Protein AF-A0AA38CUD5-F1 (afdb_monomer_lite)

Radius of gyration: 20.71 Å; chains: 1; bounding box: 52×40×54 Å

Organism: NCBI:txid526944

Foldseek 3Di:
DDDDDPVPCVDPVNVVVVVPPPDAAEDEQPAAPVVDDDPHQEYEDPDPVNLLVHDQPPPAHEYEDEPDPSNVVRHDYAYEYEDQQADDDPALCVCVVPQKFFRDDCQPCVVVVVHPYYDLRANDDDDDDPDDDDHLKDWAKAWADDPNTIMIGIQIFPSDDRDPLVSLLRSVVVVVVCVCRRQNPDDFPLNVQSVVCSVVSHDPDPVSRSVSRRSSSVVNVVCVVVVND

Secondary structure (DSSP, 8-state):
-PPPPTTGGGSHHHHHHHHHS-S--EEEE-S-GGG-----SEEEES-HHHHHHS--TT--S-EEE-S-HHHHHH--S-EEE--------SSGGGGGG-SEEEEE-HHHHTTTTT-SEE----SS-SS--SSPPPPSS-EEEEEEEETTEEEEEEEE--S-SSSHHHHHHHHHHHHHHHHHHHHTTS--HHHHHHHHHHHTT----HHHHHHHHHHHHHHHHHHHHTT--

Structure (mmCIF, N/CA/C/O backbone):
data_AF-A0AA38CUD5-F1
#
_entry.id   AF-A0AA38CUD5-F1
#
loop_
_atom_site.group_PDB
_atom_site.id
_atom_site.type_symbol
_atom_site.label_atom_id
_atom_site.label_alt_id
_atom_site.label_comp_id
_atom_site.label_asym_id
_atom_site.label_entity_id
_atom_site.label_seq_id
_atom_site.pdbx_PDB_ins_code
_atom_site.Cartn_x
_atom_site.Cartn_y
_atom_site.Cartn_z
_atom_site.occupancy
_atom_site.B_iso_or_equiv
_atom_site.auth_seq_id
_atom_site.auth_comp_id
_atom_site.auth_asym_id
_atom_site.auth_atom_id
_atom_site.pdbx_PDB_model_num
ATOM 1 N N . MET A 1 1 ? 19.567 -5.507 15.271 1.00 46.12 1 MET A N 1
ATOM 2 C CA . MET A 1 1 ? 20.175 -4.368 14.554 1.00 46.12 1 MET A CA 1
ATOM 3 C C . MET A 1 1 ? 19.408 -3.118 14.933 1.00 46.12 1 MET A C 1
ATOM 5 O O . MET A 1 1 ? 18.186 -3.174 14.975 1.00 46.12 1 MET A O 1
ATOM 9 N N . GLN A 1 2 ? 20.106 -2.047 15.299 1.00 47.72 2 GLN A N 1
ATOM 10 C CA . GLN A 1 2 ? 19.490 -0.752 15.579 1.00 47.72 2 GLN A CA 1
ATOM 11 C C . GLN A 1 2 ? 19.046 -0.143 14.245 1.00 47.72 2 GLN A C 1
ATOM 13 O O . GLN A 1 2 ? 19.791 -0.226 13.271 1.00 47.72 2 GLN A O 1
ATOM 18 N N . ASN A 1 3 ? 17.824 0.390 14.172 1.00 49.22 3 ASN A N 1
ATOM 19 C CA . ASN A 1 3 ? 17.377 1.065 12.955 1.00 49.22 3 ASN A CA 1
ATOM 20 C C . ASN A 1 3 ? 18.263 2.297 12.734 1.00 49.22 3 ASN A C 1
ATOM 22 O O . ASN A 1 3 ? 18.432 3.068 13.686 1.00 49.22 3 ASN A O 1
ATOM 26 N N . PRO A 1 4 ? 18.817 2.478 11.527 1.00 62.62 4 PRO A N 1
ATOM 27 C CA . PRO A 1 4 ? 19.692 3.601 11.254 1.00 62.62 4 PRO A CA 1
ATOM 28 C C . PRO A 1 4 ? 18.935 4.921 11.423 1.00 62.62 4 PRO A C 1
ATOM 30 O O . PRO A 1 4 ? 17.735 5.012 11.132 1.00 62.62 4 PRO A O 1
ATOM 33 N N . GLN A 1 5 ? 19.622 5.943 11.926 1.00 69.75 5 GLN A N 1
ATOM 34 C CA . GLN A 1 5 ? 19.033 7.271 12.095 1.00 69.75 5 GLN A CA 1
ATOM 35 C C . GLN A 1 5 ? 19.094 8.072 10.792 1.00 69.75 5 GLN A C 1
ATOM 37 O O . GLN A 1 5 ? 20.016 7.926 9.995 1.00 69.75 5 GLN A O 1
ATOM 42 N N . LEU A 1 6 ? 18.131 8.982 10.599 1.00 54.28 6 LEU A N 1
ATOM 43 C CA . LEU A 1 6 ? 17.990 9.787 9.375 1.00 54.28 6 LEU A CA 1
ATOM 44 C C . LEU A 1 6 ? 19.280 10.546 8.989 1.00 54.28 6 LEU A C 1
ATOM 46 O O . LEU A 1 6 ? 19.537 10.772 7.811 1.00 54.28 6 LEU A O 1
ATOM 50 N N . GLY A 1 7 ? 20.100 10.931 9.974 1.00 65.81 7 GLY A N 1
ATOM 51 C CA . GLY A 1 7 ? 21.356 11.653 9.755 1.00 65.81 7 GLY A CA 1
ATOM 52 C C . GLY A 1 7 ? 22.538 10.787 9.311 1.00 65.81 7 GLY A C 1
ATOM 53 O O . GLY A 1 7 ? 23.507 11.326 8.780 1.00 65.81 7 GLY A O 1
ATOM 54 N N . GLU A 1 8 ? 22.478 9.465 9.488 1.00 67.31 8 GLU A N 1
ATOM 55 C CA . GLU A 1 8 ? 23.616 8.574 9.221 1.00 67.31 8 GLU A CA 1
ATOM 56 C C . GLU A 1 8 ? 23.933 8.477 7.722 1.00 67.31 8 GLU A C 1
ATOM 58 O O . GLU A 1 8 ? 25.101 8.387 7.346 1.00 67.31 8 GLU A O 1
ATOM 63 N N . PHE A 1 9 ? 22.921 8.606 6.856 1.00 68.06 9 PHE A N 1
ATOM 64 C CA . PHE A 1 9 ? 23.069 8.513 5.397 1.00 68.06 9 PHE A CA 1
ATOM 65 C C . PHE A 1 9 ? 23.472 9.820 4.701 1.00 68.06 9 PHE A C 1
ATOM 67 O O . PHE A 1 9 ? 23.789 9.803 3.515 1.00 68.06 9 PHE A O 1
ATOM 74 N N . ASN A 1 10 ? 23.536 10.939 5.428 1.00 71.62 10 ASN A N 1
ATOM 75 C CA . ASN A 1 10 ? 23.942 12.239 4.880 1.00 71.62 10 ASN A CA 1
ATOM 76 C C . ASN A 1 10 ? 25.466 12.462 4.932 1.00 71.62 10 ASN A C 1
ATOM 78 O O . ASN A 1 10 ? 25.936 13.598 4.881 1.00 71.62 10 ASN A O 1
ATOM 82 N N . THR A 1 11 ? 26.252 11.391 5.063 1.00 78.88 11 THR A N 1
ATOM 83 C CA . THR A 1 11 ? 27.712 11.452 5.193 1.00 78.88 11 THR A CA 1
ATOM 84 C C . THR A 1 11 ? 28.411 10.853 3.974 1.00 78.88 11 THR A C 1
ATOM 86 O O . THR A 1 11 ? 27.894 9.947 3.319 1.00 78.88 11 THR A O 1
ATOM 89 N N . LEU A 1 12 ? 29.629 11.325 3.684 1.00 76.19 12 LEU A N 1
ATOM 90 C CA . LEU A 1 12 ? 30.464 10.762 2.615 1.00 76.19 12 LEU A CA 1
ATOM 91 C C . LEU A 1 12 ? 30.711 9.258 2.826 1.00 76.19 12 LEU A C 1
ATOM 93 O O . LEU A 1 12 ? 30.615 8.479 1.882 1.00 76.19 12 LEU A O 1
ATOM 97 N N . ASN A 1 13 ? 30.946 8.850 4.074 1.00 79.69 13 ASN A N 1
ATOM 98 C CA . ASN A 1 13 ? 31.170 7.451 4.438 1.00 79.69 13 ASN A CA 1
ATOM 99 C C . ASN A 1 13 ? 29.937 6.580 4.173 1.00 79.69 13 ASN A C 1
ATOM 101 O O . ASN A 1 13 ? 30.077 5.471 3.668 1.00 79.69 13 ASN A O 1
ATOM 105 N N . ALA A 1 14 ? 28.731 7.079 4.454 1.00 74.69 14 ALA A N 1
ATOM 106 C CA . ALA A 1 14 ? 27.512 6.350 4.129 1.00 74.69 14 ALA A CA 1
ATOM 107 C C . ALA A 1 14 ? 27.264 6.269 2.618 1.00 74.69 14 ALA A C 1
ATOM 109 O O . ALA A 1 14 ? 26.802 5.240 2.139 1.00 74.69 14 ALA A O 1
ATOM 110 N N . SER A 1 15 ? 27.619 7.304 1.852 1.00 74.56 15 SER A N 1
ATOM 111 C CA . SER A 1 15 ? 27.565 7.250 0.385 1.00 74.56 15 SER A CA 1
ATOM 112 C C . SER A 1 15 ? 28.500 6.174 -0.181 1.00 74.56 15 SER A C 1
ATOM 114 O O . SER A 1 15 ? 28.088 5.398 -1.042 1.00 74.56 15 SER A O 1
ATOM 116 N N . ILE A 1 16 ? 29.726 6.067 0.346 1.00 78.25 16 ILE A N 1
ATOM 117 C CA . ILE A 1 16 ? 30.678 5.004 -0.021 1.00 78.25 16 ILE A CA 1
ATOM 118 C C . ILE A 1 16 ? 30.116 3.631 0.365 1.00 78.25 16 ILE A C 1
ATOM 120 O O . ILE A 1 16 ? 30.042 2.746 -0.482 1.00 78.25 16 ILE A O 1
ATOM 124 N N . LEU A 1 17 ? 29.617 3.481 1.595 1.00 80.50 17 LEU A N 1
ATOM 125 C CA . LEU A 1 17 ? 28.993 2.241 2.061 1.00 80.50 17 LEU A CA 1
ATOM 126 C C . LEU A 1 17 ? 27.843 1.805 1.139 1.00 80.50 17 LEU A C 1
ATOM 128 O O . LEU A 1 17 ? 27.795 0.655 0.716 1.00 80.50 17 LEU A O 1
ATOM 132 N N . LEU A 1 18 ? 26.941 2.724 0.776 1.00 76.44 18 LEU A N 1
ATOM 133 C CA . LEU A 1 18 ? 25.828 2.453 -0.140 1.00 76.44 18 LEU A CA 1
ATOM 134 C C . LEU A 1 18 ? 26.307 2.041 -1.541 1.00 76.44 18 LEU A C 1
ATOM 136 O O . LEU A 1 18 ? 25.645 1.251 -2.216 1.00 76.44 18 LEU A O 1
ATOM 140 N N . GLN A 1 19 ? 27.452 2.557 -1.993 1.00 76.38 19 GLN A N 1
ATOM 141 C CA . GLN A 1 19 ? 28.056 2.158 -3.262 1.00 76.38 19 GLN A CA 1
ATOM 142 C C . GLN A 1 19 ? 28.726 0.782 -3.189 1.00 76.38 19 GLN A C 1
ATOM 144 O O . GLN A 1 19 ? 28.741 0.076 -4.195 1.00 76.38 19 GLN A O 1
ATOM 149 N N . GLU A 1 20 ? 29.236 0.376 -2.034 1.00 82.19 20 GLU A N 1
ATOM 150 C CA . GLU A 1 20 ? 29.883 -0.926 -1.843 1.00 82.19 20 GLU A CA 1
ATOM 151 C C . GLU A 1 20 ? 28.897 -2.046 -1.488 1.00 82.19 20 GLU A C 1
ATOM 153 O O . GLU A 1 20 ? 29.240 -3.223 -1.607 1.00 82.19 20 GLU A O 1
ATOM 158 N N . LEU A 1 21 ? 27.657 -1.710 -1.107 1.00 81.94 21 LEU A N 1
ATOM 159 C CA . LEU A 1 21 ? 26.628 -2.707 -0.821 1.00 81.94 21 LEU A CA 1
ATOM 160 C C . LEU A 1 21 ? 26.406 -3.631 -2.036 1.00 81.94 21 LEU A C 1
ATOM 162 O O . LEU A 1 21 ? 26.090 -3.138 -3.128 1.00 81.94 21 LEU A O 1
ATOM 166 N N . PRO A 1 22 ? 26.493 -4.966 -1.855 1.00 82.94 22 PRO A N 1
ATOM 167 C CA . PRO A 1 22 ? 26.249 -5.954 -2.902 1.00 82.94 22 PRO A CA 1
ATOM 168 C C . PRO A 1 22 ? 24.739 -6.143 -3.115 1.00 82.94 22 PRO A C 1
ATOM 170 O O . PRO A 1 22 ? 24.193 -7.236 -2.983 1.00 82.94 22 PRO A O 1
ATOM 173 N N . ALA A 1 23 ? 24.046 -5.045 -3.394 1.00 83.62 23 ALA A N 1
ATOM 174 C CA . ALA A 1 23 ? 22.621 -4.996 -3.661 1.00 83.62 23 ALA A CA 1
ATOM 175 C C . ALA A 1 23 ? 22.384 -4.457 -5.072 1.00 83.62 23 ALA A C 1
ATOM 177 O O . ALA A 1 23 ? 23.172 -3.657 -5.583 1.00 83.62 23 ALA A O 1
ATOM 178 N N . LYS A 1 24 ? 21.270 -4.874 -5.683 1.00 86.00 24 LYS A N 1
ATOM 179 C CA . LYS A 1 24 ? 20.802 -4.260 -6.928 1.00 86.00 24 LYS A CA 1
ATOM 180 C C . LYS A 1 24 ? 20.543 -2.777 -6.695 1.00 86.00 24 LYS A C 1
ATOM 182 O O . LYS A 1 24 ? 19.983 -2.398 -5.665 1.00 86.00 24 LYS A O 1
ATOM 187 N N . LYS A 1 25 ? 20.931 -1.943 -7.654 1.00 87.69 25 LYS A N 1
ATOM 188 C CA . LYS A 1 25 ? 20.836 -0.484 -7.540 1.00 87.69 25 LYS A CA 1
ATOM 189 C C . LYS A 1 25 ? 19.800 0.058 -8.504 1.00 87.69 25 LYS A C 1
ATOM 191 O O . LYS A 1 25 ? 19.791 -0.286 -9.683 1.00 87.69 25 LYS A O 1
ATOM 196 N N . ALA A 1 26 ? 18.968 0.960 -8.002 1.00 90.75 26 ALA A N 1
ATOM 197 C CA . ALA A 1 26 ? 18.045 1.731 -8.815 1.00 90.75 26 ALA A CA 1
ATOM 198 C C . ALA A 1 26 ? 18.577 3.153 -9.027 1.00 90.75 26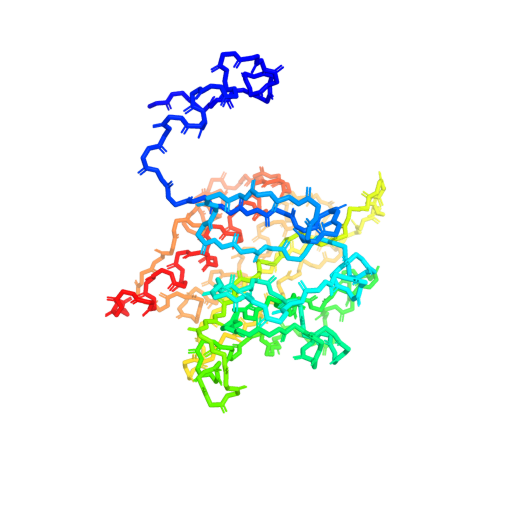 ALA A C 1
ATOM 200 O O . ALA A 1 26 ? 19.235 3.724 -8.155 1.00 90.75 26 ALA A O 1
ATOM 201 N N . LEU A 1 27 ? 18.279 3.730 -10.187 1.00 90.62 27 LEU A N 1
ATOM 202 C CA . LEU A 1 27 ? 18.601 5.109 -10.527 1.00 90.62 27 LEU A CA 1
ATOM 203 C C . LEU A 1 27 ? 17.317 5.919 -10.680 1.00 90.62 27 LEU A C 1
ATOM 205 O O . LEU A 1 27 ? 16.483 5.580 -11.517 1.00 90.62 27 LEU A O 1
ATOM 209 N N . LEU A 1 28 ? 17.198 7.022 -9.943 1.00 91.56 28 LEU A N 1
ATOM 210 C CA . LEU A 1 28 ? 16.154 8.010 -10.208 1.00 91.56 28 LEU A CA 1
ATOM 211 C C . LEU A 1 28 ? 16.487 8.785 -11.490 1.00 91.56 28 LEU A C 1
ATOM 213 O O . LEU A 1 28 ? 17.589 9.326 -11.631 1.00 91.56 28 LEU A O 1
ATOM 217 N N . VAL A 1 29 ? 15.531 8.852 -12.413 1.00 90.75 29 VAL A N 1
ATOM 218 C CA . VAL A 1 29 ? 15.617 9.645 -13.644 1.00 90.75 29 VAL A CA 1
ATOM 219 C C . VAL A 1 29 ? 15.212 11.084 -13.324 1.00 90.75 29 VAL A C 1
ATOM 221 O O . VAL A 1 29 ? 14.055 11.475 -13.465 1.00 90.75 29 VAL A O 1
ATOM 224 N N . ASN A 1 30 ? 16.187 11.853 -12.841 1.00 89.06 30 ASN A N 1
ATOM 225 C CA . ASN A 1 30 ? 16.054 13.262 -12.453 1.00 89.06 30 ASN A CA 1
ATOM 226 C C . ASN A 1 30 ? 16.889 14.222 -13.329 1.00 89.06 30 ASN A C 1
ATOM 228 O O . ASN A 1 30 ? 16.840 15.433 -13.145 1.00 89.06 30 ASN A O 1
ATOM 232 N N . GLN A 1 31 ? 17.636 13.680 -14.291 1.00 89.06 31 GLN A N 1
ATOM 233 C CA . GLN A 1 31 ? 18.338 14.391 -15.362 1.00 89.06 31 GLN A CA 1
ATOM 234 C C . GLN A 1 31 ? 18.303 13.537 -16.646 1.00 89.06 31 GLN A C 1
ATOM 236 O O . GLN A 1 31 ? 18.032 12.335 -16.537 1.00 89.06 31 GLN A O 1
ATOM 241 N N . PRO A 1 32 ? 18.567 14.107 -17.839 1.00 89.81 32 PRO A N 1
ATOM 242 C CA . PRO A 1 32 ? 18.488 13.352 -19.088 1.00 89.81 32 PRO A CA 1
ATOM 243 C C . PRO A 1 32 ? 19.418 12.135 -19.088 1.00 89.81 32 PRO A C 1
ATOM 245 O O . PRO A 1 32 ? 20.571 12.237 -18.653 1.00 89.81 32 PRO A O 1
ATOM 248 N N . LEU A 1 33 ? 18.925 10.978 -19.534 1.00 89.44 33 LEU A N 1
ATOM 249 C CA . LEU A 1 33 ? 19.636 9.697 -19.413 1.00 89.44 33 LEU A CA 1
ATOM 250 C C . LEU A 1 33 ? 21.017 9.709 -20.071 1.00 89.44 33 LEU A C 1
ATOM 252 O O . LEU A 1 33 ? 21.984 9.215 -19.491 1.00 89.44 33 LEU A O 1
ATOM 256 N N . GLU A 1 34 ? 21.128 10.333 -21.237 1.00 89.25 34 GLU A N 1
ATOM 257 C CA . GLU A 1 34 ? 22.357 10.442 -22.020 1.00 89.25 34 GLU A CA 1
ATOM 258 C C . GLU A 1 34 ? 23.464 11.240 -21.309 1.00 89.25 34 GLU A C 1
ATOM 260 O O . GLU A 1 34 ? 24.646 11.090 -21.616 1.00 89.25 34 GLU A O 1
ATOM 265 N N . THR A 1 35 ? 23.108 12.045 -20.303 1.00 85.81 35 THR A N 1
ATOM 266 C CA . THR A 1 35 ? 24.075 12.814 -19.504 1.00 85.81 35 THR A CA 1
ATOM 267 C C . THR A 1 35 ? 24.734 11.985 -18.402 1.00 85.81 35 THR A C 1
ATOM 269 O O . THR A 1 35 ? 25.632 12.478 -17.716 1.00 85.81 35 THR A O 1
ATOM 272 N N . ARG A 1 36 ? 24.302 10.733 -18.192 1.00 73.31 36 ARG A N 1
ATOM 273 C CA . ARG A 1 36 ? 24.728 9.924 -17.049 1.00 73.31 36 ARG A CA 1
ATOM 274 C C . ARG A 1 36 ? 25.115 8.510 -17.459 1.00 73.31 36 ARG A C 1
ATOM 276 O O . ARG A 1 36 ? 24.289 7.696 -17.853 1.00 73.31 36 ARG A O 1
ATOM 283 N N . ARG A 1 37 ? 26.379 8.158 -17.222 1.00 68.69 37 ARG A N 1
ATOM 284 C CA . ARG A 1 37 ? 26.801 6.752 -17.198 1.00 68.69 37 ARG A CA 1
ATOM 285 C C . ARG A 1 37 ? 26.507 6.184 -15.815 1.00 68.69 37 ARG A C 1
ATOM 287 O O . ARG A 1 37 ? 26.989 6.709 -14.816 1.00 68.69 37 ARG A O 1
ATOM 294 N N . SER A 1 38 ? 25.688 5.140 -15.749 1.00 68.25 38 SER A N 1
ATOM 295 C CA . SER A 1 38 ? 25.305 4.498 -14.490 1.00 68.25 38 SER A CA 1
ATOM 296 C C . SER A 1 38 ? 25.275 2.983 -14.644 1.00 68.25 38 SER A C 1
ATOM 298 O O . SER A 1 38 ? 24.727 2.469 -15.620 1.00 68.25 38 SER A O 1
ATOM 300 N N . SER A 1 39 ? 25.815 2.270 -13.655 1.00 75.81 39 SER A N 1
ATOM 301 C CA . SER A 1 39 ? 25.760 0.808 -13.533 1.00 75.81 39 SER A CA 1
ATOM 302 C C . SER A 1 39 ? 24.472 0.297 -12.875 1.00 75.81 39 SER A C 1
ATOM 304 O O . SER A 1 39 ? 24.410 -0.862 -12.495 1.00 75.81 39 SER A O 1
ATOM 306 N N . ALA A 1 40 ? 23.447 1.145 -12.718 1.00 86.00 40 ALA A N 1
ATOM 307 C CA . ALA A 1 40 ? 22.185 0.738 -12.100 1.00 86.00 40 ALA A CA 1
ATOM 308 C C . ALA A 1 40 ? 21.484 -0.394 -12.867 1.00 86.00 40 ALA A C 1
ATOM 310 O O . ALA A 1 40 ? 21.521 -0.411 -14.099 1.00 86.00 40 ALA A O 1
ATOM 311 N N . ASP A 1 41 ? 20.796 -1.260 -12.129 1.00 90.62 41 ASP A N 1
ATOM 312 C CA . ASP A 1 41 ? 20.033 -2.410 -12.622 1.00 90.62 41 ASP A CA 1
ATOM 313 C C . ASP A 1 41 ? 18.580 -2.050 -12.973 1.00 90.62 41 ASP A C 1
ATOM 315 O O . ASP A 1 41 ? 17.925 -2.759 -13.731 1.00 90.62 41 ASP A O 1
ATOM 319 N N . LEU A 1 42 ? 18.071 -0.952 -12.409 1.00 93.50 42 LEU A N 1
ATOM 320 C CA . LEU A 1 42 ? 16.699 -0.470 -12.573 1.00 93.50 42 LEU A CA 1
ATOM 321 C C . LEU A 1 42 ? 16.702 1.050 -12.761 1.00 93.50 42 LEU A C 1
ATOM 323 O O . LEU A 1 42 ? 17.436 1.768 -12.076 1.00 93.50 42 LEU A O 1
ATOM 327 N N . LEU A 1 43 ? 15.856 1.552 -13.655 1.00 94.50 43 LEU A N 1
ATOM 328 C CA . LEU A 1 43 ? 15.559 2.979 -13.775 1.00 94.50 43 LEU A CA 1
ATOM 329 C C . LEU A 1 43 ? 14.205 3.272 -13.128 1.00 94.50 43 LEU A C 1
ATOM 331 O O . LEU A 1 43 ? 13.264 2.508 -13.299 1.00 94.50 43 LEU A O 1
ATOM 335 N N . VAL A 1 44 ? 14.093 4.374 -12.395 1.00 94.50 44 VAL A N 1
ATOM 336 C CA . VAL A 1 44 ? 12.855 4.802 -11.732 1.00 94.50 44 VAL A CA 1
ATOM 337 C C . VAL A 1 44 ? 12.516 6.202 -12.208 1.00 94.50 44 VAL A C 1
ATOM 339 O O . VAL A 1 44 ? 13.314 7.127 -12.049 1.00 94.50 44 VAL A O 1
ATOM 342 N N . ILE A 1 45 ? 11.340 6.364 -12.806 1.00 92.81 45 ILE A N 1
ATOM 343 C CA . ILE A 1 45 ? 10.888 7.674 -13.271 1.00 92.81 45 ILE A CA 1
ATOM 344 C C . ILE A 1 45 ? 10.434 8.496 -12.068 1.00 92.81 45 ILE A C 1
ATOM 346 O O . ILE A 1 45 ? 9.395 8.220 -11.477 1.00 92.81 45 ILE A O 1
ATOM 350 N N . ASP A 1 46 ? 11.228 9.513 -11.739 1.00 85.19 46 ASP A N 1
ATOM 351 C CA . ASP A 1 46 ? 10.909 10.511 -10.715 1.00 85.19 46 ASP A CA 1
ATOM 352 C C . ASP A 1 46 ? 10.184 11.710 -11.347 1.00 85.19 46 ASP A C 1
ATOM 354 O O . ASP A 1 46 ? 9.082 12.074 -10.942 1.00 85.19 46 ASP A O 1
ATOM 358 N N . GLN A 1 47 ? 10.760 12.268 -12.422 1.00 87.75 47 GLN A N 1
ATOM 359 C CA . GLN A 1 47 ? 10.193 13.411 -13.141 1.00 87.75 47 GLN A CA 1
ATOM 360 C C . GLN A 1 47 ? 9.758 13.031 -14.563 1.00 87.75 47 GLN A C 1
ATOM 362 O O . GLN A 1 47 ? 10.614 12.810 -15.430 1.00 87.75 47 GLN A O 1
ATOM 367 N N . PRO A 1 48 ? 8.441 13.022 -14.857 1.00 91.19 48 PRO A N 1
ATOM 368 C CA . PRO A 1 48 ? 7.932 12.727 -16.195 1.00 91.19 48 PRO A CA 1
ATOM 369 C C . PRO A 1 48 ? 8.527 13.616 -17.290 1.00 91.19 48 PRO A C 1
ATOM 371 O O . PRO A 1 48 ? 8.867 13.127 -18.361 1.00 91.19 48 PRO A O 1
ATOM 374 N N . SER A 1 49 ? 8.719 14.912 -17.024 1.00 93.62 49 SER A N 1
ATOM 375 C CA . SER A 1 49 ? 9.295 15.863 -17.987 1.00 93.62 49 SER A CA 1
ATOM 376 C C . SER A 1 49 ? 10.701 15.463 -18.439 1.00 93.62 49 SER A C 1
ATOM 378 O O . SER A 1 49 ? 10.996 15.490 -19.633 1.00 93.62 49 SER A O 1
ATOM 380 N N . ILE A 1 50 ? 11.548 15.043 -17.501 1.00 93.75 50 ILE A N 1
ATOM 381 C CA . ILE A 1 50 ? 12.916 14.601 -17.777 1.00 93.75 50 ILE A CA 1
ATOM 382 C C . ILE A 1 50 ? 12.914 13.276 -18.534 1.00 93.75 50 ILE A C 1
ATOM 384 O O . ILE A 1 50 ? 13.622 13.132 -19.532 1.00 93.75 50 ILE A O 1
ATOM 388 N N . ALA A 1 51 ? 12.091 12.318 -18.105 1.00 94.50 51 ALA A N 1
ATOM 389 C CA . ALA A 1 51 ? 11.946 11.050 -18.808 1.00 94.50 51 ALA A CA 1
ATOM 390 C C . ALA A 1 51 ? 11.453 11.260 -20.252 1.00 94.50 51 ALA A C 1
ATOM 392 O O . ALA A 1 51 ? 11.954 10.618 -21.171 1.00 94.50 51 ALA A O 1
ATOM 393 N N . LEU A 1 52 ? 10.534 12.204 -20.481 1.00 96.06 52 LEU A N 1
ATOM 394 C CA . LEU A 1 52 ? 10.047 12.544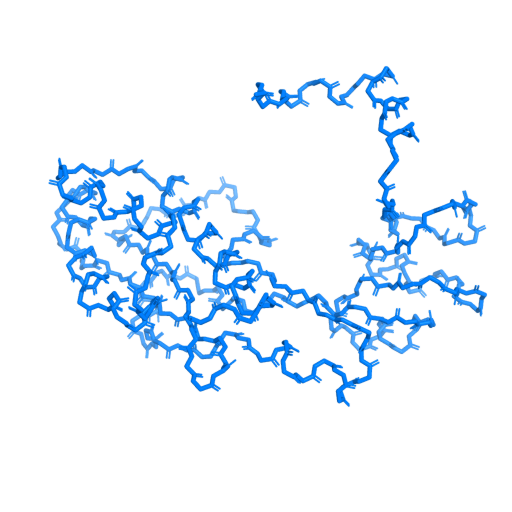 -21.820 1.00 96.06 52 LEU A CA 1
ATOM 395 C C . LEU A 1 52 ? 11.100 13.234 -22.700 1.00 96.06 52 LEU A C 1
ATOM 397 O O . LEU A 1 52 ? 11.053 13.082 -23.920 1.00 96.06 52 LEU A O 1
ATOM 401 N N . ALA A 1 53 ? 12.028 13.980 -22.100 1.00 94.94 53 ALA A N 1
ATOM 402 C CA . ALA A 1 53 ? 13.116 14.651 -22.809 1.00 94.94 53 ALA A CA 1
ATOM 403 C C . ALA A 1 53 ? 14.318 13.733 -23.095 1.00 94.94 53 ALA A C 1
ATOM 405 O O . ALA A 1 53 ? 15.066 14.005 -24.027 1.00 94.94 53 ALA A O 1
ATOM 406 N N . SER A 1 54 ? 14.485 12.657 -22.322 1.00 94.94 54 SER A N 1
ATOM 407 C CA . SER A 1 54 ? 15.632 11.746 -22.428 1.00 94.94 54 SER A CA 1
ATOM 408 C C . SER A 1 54 ? 15.626 10.923 -23.720 1.00 94.94 54 SER A C 1
ATOM 410 O O . SER A 1 54 ? 14.562 10.603 -24.277 1.00 94.94 54 SER A O 1
ATOM 412 N N . ASP A 1 55 ? 16.818 10.524 -24.162 1.00 94.50 55 ASP A N 1
ATOM 413 C CA . ASP A 1 55 ? 16.979 9.482 -25.176 1.00 94.50 55 ASP A CA 1
ATOM 414 C C . ASP A 1 55 ? 16.908 8.085 -24.534 1.00 94.50 55 ASP A C 1
ATOM 416 O O . ASP A 1 55 ? 17.606 7.786 -23.565 1.00 94.50 55 ASP A O 1
ATOM 420 N N . TRP A 1 56 ? 16.037 7.232 -25.074 1.00 94.88 56 TRP A N 1
ATOM 421 C CA . TRP A 1 56 ? 15.811 5.863 -24.599 1.00 94.88 56 TRP A CA 1
ATOM 422 C C . TRP A 1 56 ? 16.263 4.803 -25.604 1.00 94.88 56 TRP A C 1
ATOM 424 O O . TRP A 1 56 ? 16.102 3.619 -25.321 1.00 94.88 56 TRP A O 1
ATOM 434 N N . THR A 1 57 ? 16.799 5.203 -26.762 1.00 93.31 57 THR A N 1
ATOM 435 C CA . THR A 1 57 ? 17.072 4.310 -27.901 1.00 93.31 57 THR A CA 1
ATOM 436 C C . THR A 1 57 ? 17.922 3.100 -27.507 1.00 93.31 57 THR A C 1
ATOM 438 O O . THR A 1 57 ? 17.606 1.980 -27.896 1.00 93.31 57 THR A O 1
ATOM 441 N N . ASP A 1 58 ? 18.921 3.308 -26.649 1.00 90.38 58 ASP A N 1
ATOM 442 C CA . ASP A 1 58 ? 19.842 2.260 -26.195 1.00 90.38 58 ASP A CA 1
ATOM 443 C C . ASP A 1 58 ? 19.486 1.675 -24.813 1.00 90.38 58 ASP A C 1
ATOM 445 O O . ASP A 1 58 ? 20.299 0.980 -24.194 1.00 90.38 58 ASP A O 1
ATOM 449 N N . ASN A 1 59 ? 18.293 1.958 -24.272 1.00 92.31 59 ASN A N 1
ATOM 450 C CA . ASN A 1 59 ? 17.929 1.465 -22.947 1.00 92.31 59 ASN A CA 1
ATOM 451 C C . ASN A 1 59 ? 17.666 -0.049 -22.953 1.00 92.31 59 ASN A C 1
ATOM 453 O O . ASN A 1 59 ? 16.726 -0.535 -23.575 1.00 92.31 59 ASN A O 1
ATOM 457 N N . GLN A 1 60 ? 18.451 -0.775 -22.158 1.00 91.00 60 GLN A N 1
ATOM 458 C CA . GLN A 1 60 ? 18.295 -2.217 -21.922 1.00 91.00 60 GLN A CA 1
ATOM 459 C C . GLN A 1 60 ? 17.825 -2.536 -20.496 1.00 91.00 60 GLN A C 1
ATOM 461 O O . GLN A 1 60 ? 17.687 -3.700 -20.129 1.00 91.00 60 GLN A O 1
ATOM 466 N N . LYS A 1 61 ? 17.622 -1.513 -19.660 1.00 92.75 61 LYS A N 1
ATOM 467 C CA . LYS A 1 61 ? 17.286 -1.688 -18.247 1.00 92.75 61 LYS A CA 1
ATOM 468 C C . LYS A 1 61 ? 15.773 -1.670 -18.058 1.00 92.75 61 LYS A C 1
ATOM 470 O O . LYS A 1 61 ? 15.113 -0.830 -18.678 1.00 92.75 61 LYS A O 1
ATOM 475 N N . PRO A 1 62 ? 15.229 -2.505 -17.158 1.00 95.81 62 PRO A N 1
ATOM 476 C CA . PRO A 1 62 ? 13.864 -2.346 -16.694 1.00 95.81 62 PRO A CA 1
ATOM 477 C C . PRO A 1 62 ? 13.617 -0.931 -16.163 1.00 95.81 62 PRO A C 1
ATOM 479 O O . PRO A 1 62 ? 14.496 -0.313 -15.550 1.00 95.81 62 PRO A O 1
ATOM 482 N N . VAL A 1 63 ? 12.405 -0.432 -16.384 1.00 96.12 63 VAL A N 1
ATOM 483 C CA . VAL A 1 63 ? 11.990 0.912 -15.979 1.00 96.12 63 VAL A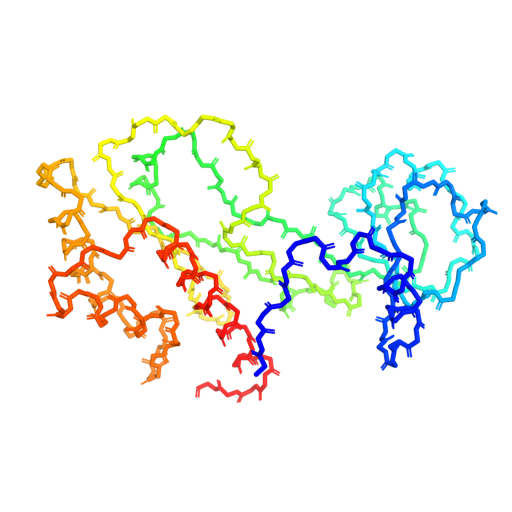 CA 1
ATOM 484 C C . VAL A 1 63 ? 10.742 0.828 -15.114 1.00 96.12 63 VAL A C 1
ATOM 486 O O . VAL A 1 63 ? 9.699 0.357 -15.561 1.00 96.12 63 VAL A O 1
ATOM 489 N N . PHE A 1 64 ? 10.841 1.313 -13.883 1.00 95.38 64 PHE A N 1
ATOM 490 C CA . PHE A 1 64 ? 9.711 1.547 -12.996 1.00 95.38 64 PHE A CA 1
ATOM 491 C C . PHE A 1 64 ? 9.002 2.837 -13.418 1.00 95.38 64 PHE A C 1
ATOM 493 O O . PHE A 1 64 ? 9.589 3.924 -13.374 1.00 95.38 64 PHE A O 1
ATOM 500 N N . ILE A 1 65 ? 7.763 2.706 -13.891 1.00 94.75 65 ILE A N 1
ATOM 501 C CA . ILE A 1 65 ? 7.080 3.731 -14.689 1.00 94.75 65 ILE A CA 1
ATOM 502 C C . ILE A 1 65 ? 5.624 3.913 -14.234 1.00 94.75 65 ILE A C 1
ATOM 504 O O . ILE A 1 65 ? 4.923 2.919 -14.032 1.00 94.75 65 ILE A O 1
ATOM 508 N N . PRO A 1 66 ? 5.128 5.156 -14.085 1.00 92.56 66 PRO A N 1
ATOM 509 C CA . PRO A 1 66 ? 3.704 5.390 -13.866 1.00 92.56 66 PRO A CA 1
ATOM 510 C C . PRO A 1 66 ? 2.871 5.075 -15.123 1.00 92.56 66 PRO A C 1
ATOM 512 O O . PRO A 1 66 ? 3.398 5.148 -16.236 1.00 92.56 66 PRO A O 1
ATOM 515 N N . PRO A 1 67 ? 1.557 4.804 -14.990 1.00 91.50 67 PRO A N 1
ATOM 516 C CA . PRO A 1 67 ? 0.640 4.518 -16.105 1.00 91.50 67 PRO A CA 1
ATOM 517 C C . PRO A 1 67 ? 0.312 5.758 -16.964 1.00 91.50 67 PRO A C 1
ATOM 519 O O . PRO A 1 67 ? -0.827 5.974 -17.371 1.00 91.50 67 PRO A O 1
ATOM 522 N N . GLU A 1 68 ? 1.287 6.622 -17.237 1.00 94.00 68 GLU A N 1
ATOM 523 C CA . GLU A 1 68 ? 1.100 7.804 -18.070 1.00 94.00 68 GLU A CA 1
ATOM 524 C C . GLU A 1 68 ? 1.322 7.452 -19.542 1.00 94.00 68 GLU A C 1
ATOM 526 O O . GLU A 1 68 ? 2.423 7.077 -19.943 1.00 94.00 68 GLU A O 1
ATOM 531 N N . PHE A 1 69 ? 0.296 7.646 -20.373 1.00 94.62 69 PHE A N 1
ATOM 532 C CA . PHE A 1 69 ? 0.323 7.298 -21.798 1.00 94.62 69 PHE A CA 1
ATOM 533 C C . PHE A 1 69 ? 1.565 7.818 -22.539 1.00 94.62 69 PHE A C 1
ATOM 535 O O . PHE A 1 69 ? 2.184 7.091 -23.314 1.00 94.62 69 PHE A O 1
ATOM 542 N N . ARG A 1 70 ? 1.967 9.072 -22.297 1.00 96.44 70 ARG A N 1
ATOM 543 C CA . ARG A 1 70 ? 3.139 9.662 -22.962 1.00 96.44 70 ARG A CA 1
ATOM 544 C C . ARG A 1 70 ? 4.433 8.958 -22.564 1.00 96.44 70 ARG A C 1
ATOM 546 O O . ARG A 1 70 ? 5.260 8.698 -23.431 1.00 96.44 70 ARG A O 1
ATOM 553 N N . LEU A 1 71 ? 4.592 8.630 -21.282 1.00 96.00 71 LEU A N 1
ATOM 554 C CA . LEU A 1 71 ? 5.757 7.901 -20.787 1.00 96.00 71 LEU A CA 1
ATOM 555 C C . LEU A 1 71 ? 5.776 6.472 -21.323 1.00 96.00 71 LEU A C 1
ATOM 557 O O . LEU A 1 71 ? 6.808 6.031 -21.820 1.00 96.00 71 LEU A O 1
ATOM 561 N N . LEU A 1 72 ? 4.637 5.778 -21.291 1.00 96.00 72 LEU A N 1
ATOM 562 C CA . LEU A 1 72 ? 4.526 4.401 -21.774 1.00 96.00 72 LEU A CA 1
ATOM 563 C C . LEU A 1 72 ? 4.932 4.264 -23.249 1.00 96.00 72 LEU A C 1
ATOM 565 O O . LEU A 1 72 ? 5.570 3.276 -23.601 1.00 96.00 72 LEU A O 1
ATOM 569 N N . ASN A 1 73 ? 4.623 5.266 -24.081 1.00 95.44 73 ASN A N 1
ATOM 570 C CA . ASN A 1 73 ? 5.015 5.291 -25.494 1.00 95.44 73 ASN A CA 1
ATOM 571 C C . ASN A 1 73 ? 6.451 5.782 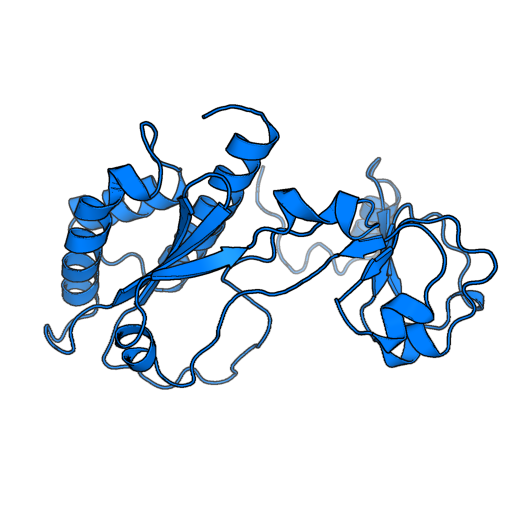-25.737 1.00 95.44 73 ASN A C 1
ATOM 573 O O . ASN A 1 73 ? 7.082 5.372 -26.706 1.00 95.44 73 ASN A O 1
ATOM 577 N N . LYS A 1 74 ? 6.960 6.700 -24.907 1.00 96.00 74 LYS A N 1
ATOM 578 C CA . LYS A 1 74 ? 8.290 7.304 -25.092 1.00 96.00 74 LYS A CA 1
ATOM 579 C C . LYS A 1 74 ? 9.421 6.412 -24.585 1.00 96.00 74 LYS A C 1
ATOM 581 O O . LYS A 1 74 ? 10.492 6.388 -25.184 1.00 96.00 74 LYS A O 1
ATOM 586 N N . VAL A 1 75 ? 9.209 5.738 -23.460 1.00 95.88 75 VAL A N 1
ATOM 587 C CA . VAL A 1 75 ? 10.226 4.916 -22.799 1.00 95.88 75 VAL A CA 1
ATOM 588 C C . VAL A 1 75 ? 10.389 3.606 -23.565 1.00 95.88 75 VAL A C 1
ATOM 590 O O . VAL A 1 75 ? 9.407 2.915 -23.820 1.00 95.88 75 VAL A O 1
ATOM 593 N N . ILE A 1 76 ? 11.623 3.216 -23.877 1.00 94.81 76 ILE A N 1
ATOM 594 C CA . ILE A 1 76 ? 11.957 1.951 -24.556 1.00 94.81 76 ILE A CA 1
ATOM 595 C C . ILE A 1 76 ? 12.519 0.955 -23.530 1.00 94.81 76 ILE A C 1
ATOM 597 O O . ILE A 1 76 ? 13.151 1.367 -22.558 1.00 94.81 76 ILE A O 1
ATOM 601 N N . GLY A 1 77 ? 12.256 -0.342 -23.720 1.00 93.12 77 GLY A N 1
ATOM 602 C CA . GLY A 1 77 ? 12.689 -1.428 -22.829 1.00 93.12 77 GLY A CA 1
ATOM 603 C C . GLY A 1 77 ? 11.592 -1.942 -21.893 1.00 93.12 77 GLY A C 1
ATOM 604 O O . GLY A 1 77 ? 10.456 -1.447 -21.921 1.00 93.12 77 GLY A O 1
ATOM 605 N N . ASP A 1 78 ? 11.951 -2.934 -21.075 1.00 97.06 78 ASP A N 1
ATOM 606 C CA . ASP A 1 78 ? 11.057 -3.587 -20.116 1.00 97.06 78 ASP A CA 1
ATOM 607 C C . ASP A 1 78 ? 10.489 -2.597 -19.096 1.00 97.06 78 ASP A C 1
ATOM 609 O O . ASP A 1 78 ? 11.180 -1.702 -18.605 1.00 97.06 78 ASP A O 1
ATOM 613 N N . LYS A 1 79 ? 9.212 -2.767 -18.751 1.00 97.19 79 LYS A N 1
ATOM 614 C CA . LYS A 1 79 ? 8.472 -1.831 -17.897 1.00 97.19 79 LYS A CA 1
ATOM 615 C C . LYS A 1 79 ? 7.898 -2.542 -16.687 1.00 97.19 79 LYS A C 1
ATOM 617 O O . LYS A 1 79 ? 7.272 -3.588 -16.827 1.00 97.19 79 LYS A O 1
ATOM 622 N N . ILE A 1 80 ? 8.075 -1.948 -15.516 1.00 96.75 80 ILE A N 1
ATOM 623 C CA . ILE A 1 80 ? 7.440 -2.359 -14.266 1.00 96.75 80 ILE A CA 1
ATOM 624 C C . ILE A 1 80 ? 6.437 -1.270 -13.917 1.00 96.75 80 ILE A C 1
ATOM 626 O O . ILE A 1 80 ? 6.822 -0.118 -13.698 1.00 96.75 80 ILE A O 1
ATOM 630 N N . ILE A 1 81 ? 5.151 -1.613 -13.924 1.00 94.94 81 ILE A N 1
ATOM 631 C CA . ILE A 1 81 ? 4.104 -0.614 -13.737 1.00 94.94 81 ILE A CA 1
ATOM 632 C C . ILE A 1 81 ? 4.015 -0.181 -12.272 1.00 94.94 81 ILE A C 1
ATOM 634 O O . ILE A 1 81 ? 4.017 -1.008 -11.363 1.00 94.94 81 ILE A O 1
ATOM 638 N N . SER A 1 82 ? 3.926 1.129 -12.054 1.00 90.56 82 SER A N 1
ATOM 639 C CA . SER A 1 82 ? 3.753 1.738 -10.740 1.00 90.56 82 SER A CA 1
ATOM 640 C C . SER A 1 82 ? 2.494 2.582 -10.702 1.00 90.56 82 SER A C 1
ATOM 642 O O . SER A 1 82 ? 2.497 3.740 -11.124 1.00 90.56 82 SER A O 1
ATOM 644 N N . GLN A 1 83 ? 1.426 2.025 -10.149 1.00 88.81 83 GLN A N 1
ATOM 645 C CA . GLN A 1 83 ? 0.155 2.716 -10.022 1.00 88.81 83 GLN A CA 1
ATOM 646 C C . GLN A 1 83 ? -0.274 2.795 -8.560 1.00 88.81 83 GLN A C 1
ATOM 648 O O . GLN A 1 83 ? -0.274 1.807 -7.838 1.00 88.81 83 GLN A O 1
ATOM 653 N N . ASP A 1 84 ? -0.643 4.002 -8.147 1.00 89.38 84 ASP A N 1
ATOM 654 C CA . ASP A 1 84 ? -1.305 4.259 -6.876 1.00 89.38 84 ASP A CA 1
ATOM 655 C C . ASP A 1 84 ? -2.810 4.093 -7.080 1.00 89.38 84 ASP A C 1
ATOM 657 O O . ASP A 1 84 ? -3.447 4.935 -7.718 1.00 89.38 84 ASP A O 1
ATOM 661 N N . HIS A 1 85 ? -3.347 2.980 -6.588 1.00 91.25 85 HIS A N 1
ATOM 662 C CA . HIS A 1 85 ? -4.762 2.642 -6.729 1.00 91.25 85 HIS A CA 1
ATOM 663 C C . HIS A 1 85 ? -5.635 3.185 -5.598 1.00 91.25 85 HIS A C 1
ATOM 665 O O . HIS A 1 85 ? -6.852 3.059 -5.657 1.00 91.25 85 HIS A O 1
ATOM 671 N N . PHE A 1 86 ? -5.051 3.790 -4.559 1.00 91.25 86 PHE A N 1
ATOM 672 C CA . PHE A 1 86 ? -5.831 4.216 -3.405 1.00 91.25 86 PHE A CA 1
ATOM 673 C C . PHE A 1 86 ? -6.669 5.469 -3.710 1.00 91.25 86 PHE A C 1
ATOM 675 O O . PHE A 1 86 ? -6.134 6.574 -3.894 1.00 91.25 86 PHE A O 1
ATOM 682 N N . THR A 1 87 ? -7.995 5.309 -3.696 1.00 89.38 87 THR A N 1
ATOM 683 C CA . THR A 1 87 ? -8.970 6.386 -3.899 1.00 89.38 87 THR A CA 1
ATOM 684 C C . THR A 1 87 ? -8.981 7.335 -2.704 1.00 89.38 87 THR A C 1
ATOM 686 O O . THR A 1 87 ? -9.643 7.097 -1.701 1.00 89.38 87 THR A O 1
ATOM 689 N N . ARG A 1 88 ? -8.260 8.456 -2.789 1.00 87.75 88 ARG A N 1
ATOM 690 C CA . ARG A 1 88 ? -8.220 9.446 -1.698 1.00 87.75 88 ARG A CA 1
ATOM 691 C C . ARG A 1 88 ? -9.406 10.397 -1.779 1.00 87.75 88 ARG A C 1
ATOM 693 O O . ARG A 1 88 ? -9.451 11.266 -2.648 1.00 87.75 88 ARG A O 1
ATOM 700 N N . LEU A 1 89 ? -10.337 10.268 -0.837 1.00 88.00 89 LEU A N 1
ATOM 701 C CA . LEU A 1 89 ? -11.500 11.149 -0.747 1.00 88.00 89 LEU A CA 1
ATOM 702 C C . LEU A 1 89 ? -11.212 12.410 0.095 1.00 88.00 89 LEU A C 1
ATOM 704 O O . LEU A 1 89 ? -10.508 12.328 1.104 1.00 88.00 89 LEU A O 1
ATOM 708 N N . PRO A 1 90 ? -11.783 13.583 -0.259 1.00 84.62 90 PRO A N 1
ATOM 709 C CA . PRO A 1 90 ? -11.555 14.839 0.470 1.00 84.62 90 PRO A CA 1
ATOM 710 C C . PRO A 1 90 ? -12.004 14.835 1.939 1.00 84.62 90 PRO A C 1
ATOM 712 O O . PRO A 1 90 ? -11.543 15.663 2.724 1.00 84.62 90 PRO A O 1
ATOM 715 N N . LYS A 1 91 ? -12.937 13.949 2.309 1.00 86.88 91 LYS A N 1
ATOM 716 C CA . LYS A 1 91 ? -13.469 13.797 3.668 1.00 86.88 91 LYS A CA 1
ATOM 717 C C . LYS A 1 91 ? -13.557 12.320 4.016 1.00 86.88 91 LYS A C 1
ATOM 719 O O . LYS A 1 91 ? -13.978 11.532 3.175 1.00 86.88 91 LYS A O 1
ATOM 724 N N . LEU A 1 92 ? -13.246 11.968 5.267 1.00 89.12 92 LEU A N 1
ATOM 725 C CA . LEU A 1 92 ? -13.342 10.577 5.722 1.00 89.12 92 LEU A CA 1
ATOM 726 C C . LEU A 1 92 ? -14.766 10.033 5.570 1.00 89.12 92 LEU A C 1
ATOM 728 O O . LEU A 1 92 ? -14.934 8.949 5.034 1.00 89.12 92 LEU A O 1
ATOM 732 N N . SER A 1 93 ? -15.794 10.810 5.925 1.00 91.00 93 SER A N 1
ATOM 733 C CA . SER A 1 93 ? -17.194 10.368 5.824 1.00 91.00 93 SER A CA 1
ATOM 734 C C . SER A 1 93 ? -17.620 9.936 4.418 1.00 91.00 93 SER A C 1
ATOM 736 O O . SER A 1 93 ? -18.558 9.162 4.283 1.00 91.00 93 SER A O 1
ATOM 738 N N . PHE A 1 94 ? -16.929 10.372 3.360 1.00 93.69 94 PHE A N 1
ATOM 739 C CA . PHE A 1 94 ? -17.275 9.967 1.998 1.00 93.69 94 PHE A CA 1
ATOM 740 C C . PHE A 1 94 ? -16.996 8.486 1.724 1.00 93.69 94 PHE A C 1
ATOM 742 O O . PHE A 1 94 ? -17.678 7.905 0.884 1.00 93.69 94 PHE A O 1
ATOM 749 N N . TYR A 1 95 ? -16.087 7.847 2.467 1.00 93.94 95 TYR A N 1
ATOM 750 C CA . TYR A 1 95 ? -15.876 6.401 2.359 1.00 93.94 95 TYR A CA 1
ATOM 751 C C . TYR A 1 95 ? -17.100 5.590 2.818 1.00 93.94 95 TYR A C 1
ATOM 753 O O . TYR A 1 95 ? -17.232 4.434 2.442 1.00 93.94 95 TYR A O 1
ATOM 761 N N . GLN A 1 96 ? -18.047 6.178 3.564 1.00 93.06 96 GLN A N 1
ATOM 762 C CA . GLN A 1 96 ? -19.294 5.492 3.936 1.00 93.06 96 GLN A CA 1
ATOM 763 C C . GLN A 1 96 ? -20.188 5.189 2.725 1.00 93.06 96 GLN A C 1
ATOM 765 O O . GLN A 1 96 ? -21.000 4.271 2.783 1.00 93.06 96 GLN A O 1
ATOM 770 N N . ALA A 1 97 ? -20.053 5.946 1.630 1.00 94.88 97 ALA A N 1
ATOM 771 C CA . ALA A 1 97 ? -20.821 5.701 0.411 1.00 94.88 97 ALA A CA 1
ATOM 772 C C . ALA A 1 97 ? -20.391 4.409 -0.307 1.00 94.88 97 ALA A C 1
ATOM 774 O O . ALA A 1 97 ? -21.192 3.814 -1.025 1.00 94.88 97 ALA A O 1
ATOM 775 N N . CYS A 1 98 ? -19.138 3.987 -0.118 1.00 95.94 98 CYS A N 1
ATOM 776 C CA . CYS A 1 98 ? -18.574 2.765 -0.675 1.00 95.94 98 CYS A CA 1
ATOM 777 C C . CYS A 1 98 ? -17.488 2.254 0.278 1.00 95.94 98 CYS A C 1
ATOM 779 O O . CYS A 1 98 ? -16.319 2.613 0.152 1.00 95.94 98 CYS A O 1
ATOM 781 N N . THR A 1 99 ? -17.894 1.464 1.273 1.00 95.31 99 THR A N 1
ATOM 782 C CA . THR A 1 99 ? -16.982 0.960 2.309 1.00 95.31 99 THR A CA 1
ATOM 783 C C . THR A 1 99 ? -16.091 -0.173 1.820 1.00 95.31 99 THR A C 1
ATOM 785 O O . THR A 1 99 ? -15.045 -0.382 2.414 1.00 95.31 99 THR A O 1
ATOM 788 N N . ASP A 1 100 ? -16.453 -0.863 0.738 1.00 97.25 100 ASP A N 1
ATOM 789 C CA . ASP A 1 100 ? -15.672 -1.957 0.159 1.00 97.25 100 ASP A CA 1
ATOM 790 C C . ASP A 1 100 ? -15.537 -1.774 -1.360 1.00 97.25 100 ASP A C 1
ATOM 792 O O . ASP A 1 100 ? -16.521 -1.874 -2.100 1.00 97.25 100 ASP A O 1
ATOM 796 N N . GLU A 1 101 ? -14.321 -1.512 -1.843 1.00 96.31 101 GLU A N 1
ATOM 797 C CA . GLU A 1 101 ? -14.049 -1.218 -3.256 1.00 96.31 101 GLU A CA 1
ATOM 798 C C . GLU A 1 101 ? -12.891 -2.055 -3.836 1.00 96.31 101 GLU A C 1
ATOM 800 O O . GLU A 1 101 ? -12.058 -2.591 -3.095 1.00 96.31 101 GLU A O 1
ATOM 805 N N . PRO A 1 102 ? -12.824 -2.229 -5.172 1.00 95.75 102 PRO A N 1
ATOM 806 C CA . PRO A 1 102 ? -11.655 -2.821 -5.816 1.00 95.75 102 PRO A CA 1
ATOM 807 C C . PRO A 1 102 ? -10.396 -2.002 -5.513 1.00 95.75 102 PRO A C 1
ATOM 809 O O . PRO A 1 102 ? -10.420 -0.780 -5.622 1.00 95.75 102 PRO A O 1
ATOM 812 N N . PHE A 1 103 ? -9.293 -2.677 -5.186 1.00 95.31 103 PHE A N 1
ATOM 813 C CA . PHE A 1 103 ? -8.008 -2.021 -4.954 1.00 95.31 103 PHE A CA 1
ATOM 814 C C . PHE A 1 103 ? -7.042 -2.278 -6.104 1.00 95.31 103 PHE A C 1
ATOM 816 O O . PHE A 1 103 ? -6.642 -1.347 -6.785 1.00 95.31 103 PHE A O 1
ATOM 823 N N . SER A 1 104 ? -6.668 -3.530 -6.369 1.00 94.81 104 SER A N 1
ATOM 824 C CA . SER A 1 104 ? -5.744 -3.830 -7.466 1.00 94.81 104 SER A CA 1
ATOM 825 C C . SER A 1 104 ? -5.912 -5.244 -8.007 1.00 94.81 104 SER A C 1
ATOM 827 O O . SER A 1 104 ? -6.176 -6.203 -7.281 1.00 94.81 104 SER A O 1
ATOM 829 N N . SER A 1 105 ? -5.712 -5.368 -9.315 1.00 94.94 105 SER A N 1
ATOM 830 C CA . SER A 1 105 ? -5.584 -6.636 -10.037 1.00 94.94 105 SER A CA 1
ATOM 831 C C . SER A 1 105 ? -4.315 -6.654 -10.896 1.00 94.94 105 SER A C 1
ATOM 833 O O . SER A 1 105 ? -4.225 -7.380 -11.895 1.00 94.94 105 SER A O 1
ATOM 835 N N . ASP A 1 106 ? -3.340 -5.802 -10.572 1.00 94.69 106 ASP A N 1
ATOM 836 C CA . ASP A 1 106 ? -2.126 -5.668 -11.374 1.00 94.69 106 ASP A CA 1
ATOM 837 C C . ASP A 1 106 ? -1.272 -6.927 -11.303 1.00 94.69 106 ASP A C 1
ATOM 839 O O . ASP A 1 106 ? -0.770 -7.360 -12.336 1.00 94.69 106 ASP A O 1
ATOM 843 N N . HIS A 1 107 ? -1.196 -7.580 -10.140 1.00 94.75 107 HIS A N 1
ATOM 844 C CA . HIS A 1 107 ? -0.474 -8.843 -9.960 1.00 94.75 107 HIS A CA 1
ATOM 845 C C . HIS A 1 107 ? -1.011 -9.987 -10.831 1.00 94.75 107 HIS A C 1
ATOM 847 O O . HIS A 1 107 ? -0.262 -10.917 -11.125 1.00 94.75 107 HIS A O 1
ATOM 853 N N . LEU A 1 108 ? -2.267 -9.895 -11.281 1.00 95.62 108 LEU A N 1
ATOM 854 C CA . LEU A 1 108 ? -2.890 -10.843 -12.211 1.00 95.62 108 LEU A CA 1
ATOM 855 C C . LEU A 1 108 ? -2.645 -10.462 -13.678 1.00 95.62 108 LEU A C 1
ATOM 857 O O . LEU A 1 108 ? -2.380 -11.323 -14.509 1.00 95.62 108 LEU A O 1
ATOM 861 N N . SER A 1 109 ? -2.723 -9.168 -14.001 1.00 95.19 109 SER A N 1
ATOM 862 C CA . SER A 1 109 ? -2.864 -8.690 -15.389 1.00 95.19 109 SER A CA 1
ATOM 863 C C . SER A 1 109 ? -1.610 -8.053 -15.998 1.00 95.19 109 SER A C 1
ATOM 865 O O . SER A 1 109 ? -1.593 -7.769 -17.196 1.00 95.19 109 SER A O 1
ATOM 867 N N . TYR A 1 110 ? -0.548 -7.808 -15.220 1.00 96.06 110 TYR A N 1
AT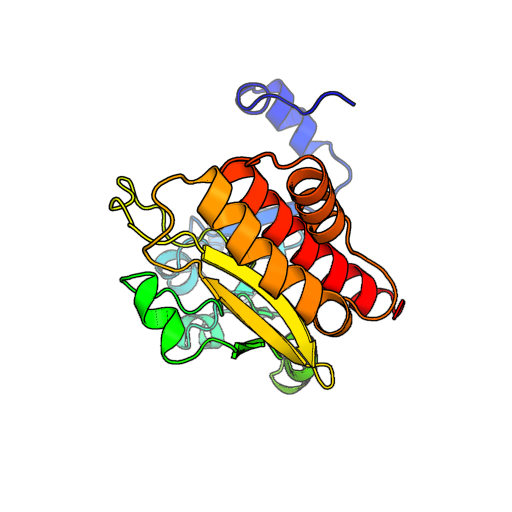OM 868 C CA . TYR A 1 110 ? 0.621 -7.058 -15.704 1.00 96.06 110 TYR A CA 1
ATOM 869 C C . TYR A 1 110 ? 1.276 -7.691 -16.942 1.00 96.06 110 TYR A C 1
ATOM 871 O O . TYR A 1 110 ? 1.624 -6.971 -17.877 1.00 96.06 110 TYR A O 1
ATOM 879 N N . LYS A 1 111 ? 1.380 -9.027 -16.992 1.00 96.38 111 LYS A N 1
ATOM 880 C CA . LYS A 1 111 ? 1.973 -9.745 -18.134 1.00 96.38 111 LYS A CA 1
ATOM 881 C C . LYS A 1 111 ? 1.149 -9.580 -19.407 1.00 96.38 111 LYS A C 1
ATOM 883 O O . LYS A 1 111 ? 1.709 -9.308 -20.462 1.00 96.38 111 LYS A O 1
ATOM 888 N N . GLU A 1 112 ? -0.172 -9.713 -19.304 1.00 96.38 112 GLU A N 1
ATOM 889 C CA . GLU A 1 112 ? -1.100 -9.560 -20.435 1.00 96.38 112 GLU A CA 1
ATOM 890 C C . GLU A 1 112 ? -1.083 -8.132 -20.989 1.00 96.38 112 GLU A C 1
ATOM 892 O O . GLU A 1 112 ? -1.213 -7.919 -22.192 1.00 96.38 112 GLU A O 1
ATOM 897 N N . LYS A 1 113 ? -0.844 -7.149 -20.114 1.00 94.00 113 LYS A N 1
ATOM 898 C CA . LYS A 1 113 ? -0.652 -5.737 -20.469 1.00 94.00 113 LYS A CA 1
ATOM 899 C C . LYS A 1 113 ? 0.757 -5.423 -21.010 1.00 94.00 113 LYS A C 1
ATOM 901 O O . LYS A 1 113 ? 1.038 -4.264 -21.305 1.00 94.00 113 LYS A O 1
ATOM 906 N N . GLY A 1 114 ? 1.638 -6.418 -21.147 1.00 95.38 114 GLY A N 1
ATOM 907 C CA . GLY A 1 114 ? 2.989 -6.259 -21.699 1.00 95.38 114 GLY A CA 1
ATOM 908 C C . GLY A 1 114 ? 4.030 -5.703 -20.721 1.00 95.38 114 GLY A C 1
ATOM 909 O O . GLY A 1 114 ? 5.071 -5.212 -21.154 1.00 95.38 114 GLY A O 1
ATOM 910 N N . PHE A 1 115 ? 3.770 -5.756 -19.413 1.00 97.19 115 PHE A N 1
ATOM 911 C CA . PHE A 1 115 ? 4.723 -5.345 -18.382 1.00 97.19 115 PHE A CA 1
ATOM 912 C C . PHE A 1 115 ? 5.577 -6.528 -17.899 1.00 97.19 115 PHE A C 1
ATOM 914 O O . PHE A 1 115 ? 5.108 -7.662 -17.806 1.00 97.19 115 PHE A O 1
ATOM 921 N N . LEU A 1 116 ? 6.828 -6.245 -17.521 1.00 96.94 116 LEU A N 1
ATOM 922 C CA . LEU A 1 116 ? 7.739 -7.195 -16.870 1.00 96.94 116 LEU A CA 1
ATOM 923 C C . LEU A 1 116 ? 7.339 -7.459 -15.410 1.00 96.94 116 LEU A C 1
ATOM 925 O O . LEU A 1 116 ? 7.611 -8.531 -14.873 1.00 96.94 116 LEU A O 1
ATOM 929 N N . GLY A 1 117 ? 6.707 -6.482 -14.761 1.00 95.25 117 GLY A N 1
ATOM 930 C CA . GLY A 1 117 ? 6.305 -6.561 -13.361 1.00 95.25 117 GLY A CA 1
ATOM 931 C C . GLY A 1 117 ? 5.299 -5.482 -12.979 1.00 95.25 117 GLY A C 1
ATOM 932 O O . GLY A 1 117 ? 4.918 -4.645 -13.800 1.00 95.25 117 GLY A O 1
ATOM 933 N N . PHE A 1 118 ? 4.911 -5.486 -11.708 1.00 94.75 118 PHE A N 1
ATOM 934 C CA . PHE A 1 118 ? 3.992 -4.524 -11.106 1.00 94.75 118 PHE A CA 1
ATOM 935 C C . PHE A 1 118 ? 4.527 -4.025 -9.758 1.00 94.75 118 PHE A C 1
ATOM 937 O O . PHE A 1 118 ? 5.521 -4.541 -9.244 1.00 94.75 118 PHE A O 1
ATOM 944 N N . SER A 1 119 ? 3.849 -3.026 -9.202 1.00 90.25 119 SER A N 1
ATOM 945 C CA . SER A 1 119 ? 4.093 -2.453 -7.881 1.00 90.25 119 SER A CA 1
ATOM 946 C C . SER A 1 119 ? 2.860 -2.627 -6.999 1.00 90.25 119 SER A C 1
ATOM 948 O O . SER A 1 119 ? 1.741 -2.386 -7.453 1.00 90.25 119 SER A O 1
ATOM 950 N N . ASP A 1 120 ? 3.055 -2.979 -5.735 1.00 84.56 120 ASP A N 1
ATOM 951 C CA . ASP A 1 120 ? 2.037 -2.995 -4.685 1.00 84.56 120 ASP A CA 1
ATOM 952 C C . ASP A 1 120 ? 2.024 -1.655 -3.929 1.00 84.56 120 ASP A C 1
ATOM 954 O O . ASP A 1 120 ? 2.280 -1.579 -2.725 1.00 84.56 120 ASP A O 1
ATOM 958 N N . PHE A 1 121 ? 1.745 -0.560 -4.651 1.00 81.69 121 PHE A N 1
ATOM 959 C CA . PHE A 1 121 ? 1.719 0.781 -4.061 1.00 81.69 121 PHE A CA 1
ATOM 960 C C . PHE A 1 121 ? 0.785 0.800 -2.845 1.00 81.69 121 PHE A C 1
ATOM 962 O O . PHE A 1 121 ? -0.404 0.494 -2.943 1.00 81.69 121 PHE A O 1
ATOM 969 N N . SER A 1 122 ? 1.344 1.113 -1.677 1.00 79.44 122 SER A N 1
ATOM 970 C CA . SER A 1 122 ? 0.623 0.931 -0.423 1.00 79.44 122 SER A CA 1
ATOM 971 C C . SER A 1 122 ? -0.470 1.983 -0.219 1.00 79.44 122 SER A C 1
ATOM 973 O O . SER A 1 122 ? -0.485 3.039 -0.844 1.00 79.44 122 SER A O 1
ATOM 975 N N . ILE A 1 123 ? -1.369 1.708 0.727 1.00 78.69 123 ILE A N 1
ATOM 976 C CA . ILE A 1 123 ? -2.507 2.560 1.114 1.00 78.69 123 ILE A CA 1
ATOM 977 C C . ILE A 1 123 ? -2.030 3.919 1.691 1.00 78.69 123 ILE A C 1
ATOM 979 O O . ILE A 1 123 ? -2.824 4.830 1.921 1.00 78.69 123 ILE A O 1
ATOM 983 N N . ASP A 1 124 ? -0.719 4.094 1.898 1.00 70.38 124 ASP A N 1
ATOM 984 C CA . ASP A 1 124 ? -0.099 5.322 2.395 1.00 70.38 124 ASP A CA 1
ATOM 985 C C . ASP A 1 124 ? 0.784 6.027 1.336 1.00 70.38 124 ASP A C 1
ATOM 987 O O . ASP A 1 124 ? 1.328 5.417 0.420 1.00 70.38 124 ASP A O 1
ATOM 991 N N . SER A 1 125 ? 0.964 7.340 1.503 1.00 59.16 125 SER A N 1
ATOM 992 C CA . SER A 1 125 ? 1.977 8.197 0.853 1.00 59.16 125 SER A CA 1
ATOM 993 C C . SER A 1 125 ? 2.024 8.301 -0.687 1.00 59.16 125 SER A C 1
ATOM 995 O O . SER A 1 125 ? 2.938 7.804 -1.333 1.00 59.16 125 SER A O 1
ATOM 997 N N . ARG A 1 126 ? 1.155 9.144 -1.266 1.00 55.56 126 ARG A N 1
ATOM 998 C CA . ARG A 1 126 ? 1.499 9.910 -2.493 1.00 55.56 126 ARG A CA 1
ATOM 999 C C . ARG A 1 126 ? 1.420 11.422 -2.293 1.00 55.56 126 ARG A C 1
ATOM 1001 O O . ARG A 1 126 ? 2.191 12.166 -2.888 1.00 55.56 126 ARG A O 1
ATOM 1008 N N . ILE A 1 127 ? 0.506 11.878 -1.438 1.00 58.47 127 ILE A N 1
ATOM 1009 C CA . ILE A 1 127 ? 0.264 13.298 -1.177 1.00 58.47 127 ILE A CA 1
ATOM 1010 C C . ILE A 1 127 ? 0.580 13.580 0.290 1.00 58.47 127 ILE A C 1
ATOM 1012 O O . ILE A 1 127 ? -0.045 13.011 1.186 1.00 58.47 127 ILE A O 1
ATOM 1016 N N . TYR A 1 128 ? 1.558 14.453 0.532 1.00 52.97 128 TYR A N 1
ATOM 1017 C CA . TYR A 1 128 ? 1.812 15.013 1.854 1.00 52.97 128 TYR A CA 1
ATOM 1018 C C . TYR A 1 128 ? 0.849 16.178 2.088 1.00 52.97 128 TYR A C 1
ATOM 1020 O O . TYR A 1 128 ? 0.863 17.160 1.347 1.00 52.97 128 TYR A O 1
ATOM 1028 N N . TYR A 1 129 ? 0.018 16.075 3.121 1.00 57.88 129 TYR A N 1
ATOM 1029 C CA . TYR A 1 129 ? -0.805 17.189 3.577 1.00 57.88 129 TYR A CA 1
ATOM 1030 C C . TYR A 1 129 ? -0.097 17.862 4.749 1.00 57.88 129 TYR A C 1
ATOM 1032 O O . TYR A 1 129 ? 0.021 17.280 5.824 1.00 57.88 129 TYR A O 1
ATOM 1040 N N . GLU A 1 130 ? 0.350 19.101 4.548 1.00 44.06 130 GLU A N 1
ATOM 1041 C CA . GLU A 1 130 ? 1.019 19.911 5.576 1.00 44.06 130 GLU A CA 1
ATOM 1042 C C . GLU A 1 130 ? 0.113 20.177 6.794 1.00 44.06 130 GLU A C 1
ATOM 1044 O O . GLU A 1 130 ? 0.586 20.383 7.910 1.00 44.06 130 GLU A O 1
ATOM 1049 N N . LYS A 1 131 ? -1.210 20.115 6.591 1.00 48.03 131 LYS A N 1
ATOM 1050 C CA . LYS A 1 131 ? -2.231 20.167 7.639 1.00 48.03 131 LYS A CA 1
ATOM 1051 C C . LYS A 1 131 ? -3.258 19.066 7.401 1.00 48.03 131 LYS A C 1
ATOM 1053 O O . LYS A 1 131 ? -3.965 19.084 6.396 1.00 48.03 131 LYS A O 1
ATOM 1058 N N . SER A 1 132 ? -3.382 18.127 8.334 1.00 55.12 132 SER A N 1
ATOM 1059 C CA . SER A 1 132 ? -4.566 17.272 8.409 1.00 55.12 132 SER A CA 1
ATOM 1060 C C . SER A 1 132 ? -5.725 18.094 8.965 1.00 55.12 132 SER A C 1
ATOM 1062 O O . SER A 1 132 ? -5.605 18.660 10.054 1.00 55.12 132 SER A O 1
ATOM 1064 N N . PHE A 1 133 ? -6.841 18.165 8.245 1.00 54.16 133 PHE A N 1
ATOM 1065 C CA . PHE A 1 133 ? -8.056 18.751 8.802 1.00 54.16 133 PHE A CA 1
ATOM 1066 C C . PHE A 1 133 ? -8.523 17.904 9.994 1.00 54.16 133 PHE A C 1
ATOM 1068 O O . PHE A 1 133 ? -8.509 16.674 9.894 1.00 54.16 133 PHE A O 1
ATOM 1075 N N . PRO A 1 134 ? -8.913 18.521 11.123 1.00 60.97 134 PRO A N 1
ATOM 1076 C CA . PRO A 1 134 ? -9.481 17.777 12.235 1.00 60.97 134 PRO A CA 1
ATOM 1077 C C . PRO A 1 134 ? -10.746 17.062 11.751 1.00 60.97 134 PRO A C 1
ATOM 1079 O O . PRO A 1 134 ? -11.699 17.698 11.305 1.00 60.97 134 PRO A O 1
ATOM 1082 N N . SER A 1 135 ? -10.722 15.733 11.798 1.00 73.31 135 SER A N 1
ATOM 1083 C CA . SER A 1 135 ? -11.872 14.886 11.500 1.00 73.31 135 SER A CA 1
ATOM 1084 C C . SER A 1 135 ? -12.518 14.458 12.808 1.00 73.31 135 SER A C 1
ATOM 1086 O O . SER A 1 135 ? -11.829 14.069 13.753 1.00 73.31 135 SER A O 1
ATOM 1088 N N . THR A 1 136 ? -13.846 14.502 12.853 1.00 82.69 136 THR A N 1
ATOM 1089 C CA . THR A 1 136 ? -14.625 13.876 13.923 1.00 82.69 136 THR A CA 1
ATOM 1090 C C . THR A 1 136 ? -14.607 12.356 13.806 1.00 82.69 136 THR A C 1
ATOM 1092 O O . THR A 1 136 ? -14.855 11.686 14.791 1.00 82.69 136 THR A O 1
ATOM 1095 N N . LEU A 1 137 ? -14.268 11.785 12.654 1.00 88.88 137 LEU A N 1
ATOM 1096 C CA . LEU A 1 137 ? -14.206 10.338 12.451 1.00 88.88 137 LEU A CA 1
ATOM 1097 C C . LEU A 1 137 ? -12.777 9.814 12.565 1.00 88.88 137 LEU A C 1
ATOM 1099 O O . LEU A 1 137 ? -11.831 10.493 12.148 1.00 88.88 137 LEU A O 1
ATOM 1103 N N . LEU A 1 138 ? -12.646 8.586 13.059 1.00 91.88 138 LEU A N 1
ATOM 1104 C CA . LEU A 1 138 ? -11.455 7.760 12.902 1.00 91.88 138 LEU A CA 1
ATOM 1105 C C . LEU A 1 138 ? -11.664 6.818 11.710 1.00 91.88 138 LEU A C 1
ATOM 1107 O O . LEU A 1 138 ? -12.752 6.270 11.558 1.00 91.88 138 LEU A O 1
ATOM 1111 N N . SER A 1 139 ? -10.636 6.609 10.884 1.00 92.81 139 SER A N 1
ATOM 1112 C CA . SER A 1 139 ? -10.680 5.606 9.817 1.00 92.81 139 SER A CA 1
ATOM 1113 C C . SER A 1 139 ? -9.476 4.674 9.844 1.00 92.81 139 SER A C 1
ATOM 1115 O O . SER A 1 139 ? -8.381 5.034 10.290 1.00 92.81 139 SER A O 1
ATOM 1117 N N . LEU A 1 140 ? -9.693 3.467 9.335 1.00 95.19 140 LEU A N 1
ATOM 1118 C CA . LEU A 1 140 ? -8.675 2.469 9.064 1.00 95.19 140 LEU A CA 1
ATOM 1119 C C . LEU A 1 140 ? -8.996 1.836 7.715 1.00 95.19 140 LEU A C 1
ATOM 1121 O O . LEU A 1 140 ? -10.140 1.498 7.431 1.00 95.19 140 LEU A O 1
ATOM 1125 N N . HIS A 1 141 ? -7.980 1.669 6.886 1.00 96.06 141 HIS A N 1
ATOM 1126 C CA . HIS A 1 141 ? -8.130 1.072 5.570 1.00 96.06 141 HIS A CA 1
ATOM 1127 C C . HIS A 1 141 ? -7.271 -0.184 5.527 1.00 96.06 141 HIS A C 1
ATOM 1129 O O . HIS A 1 141 ? -6.075 -0.123 5.840 1.00 96.06 141 HIS A O 1
ATOM 1135 N N . LEU A 1 142 ? -7.885 -1.317 5.202 1.00 97.12 142 LEU A N 1
ATOM 1136 C CA . LEU A 1 142 ? -7.210 -2.607 5.113 1.00 97.12 142 LEU A CA 1
ATOM 1137 C C . LEU A 1 142 ? -7.553 -3.244 3.774 1.00 97.12 142 LEU A C 1
ATOM 1139 O O . LEU A 1 142 ? -8.720 -3.314 3.391 1.00 97.12 142 LEU A O 1
ATOM 1143 N N . VAL A 1 143 ? -6.522 -3.689 3.065 1.00 96.56 143 VAL A N 1
ATOM 1144 C CA . VAL A 1 143 ? -6.693 -4.487 1.853 1.00 96.56 143 VAL A CA 1
ATOM 1145 C C . VAL A 1 143 ? -6.871 -5.952 2.207 1.00 96.56 143 VAL A C 1
ATOM 1147 O O . VAL A 1 143 ? -6.378 -6.394 3.234 1.00 96.56 143 VAL A O 1
ATOM 1150 N N . TYR A 1 144 ? -7.532 -6.712 1.351 1.00 97.00 144 TYR A N 1
ATOM 1151 C CA . TYR A 1 144 ? -7.678 -8.154 1.498 1.00 97.00 144 TYR A CA 1
ATOM 1152 C C . TYR A 1 144 ? -7.859 -8.805 0.128 1.00 97.00 144 TYR A C 1
ATOM 1154 O O . TYR A 1 144 ? -8.185 -8.131 -0.853 1.00 97.00 144 TYR A O 1
ATOM 1162 N N . PHE A 1 145 ? -7.645 -10.116 0.053 1.00 95.75 145 PHE A N 1
ATOM 1163 C CA . PHE A 1 145 ? -7.891 -10.868 -1.171 1.00 95.75 145 PHE A CA 1
ATOM 1164 C C . PHE A 1 145 ? -9.345 -11.330 -1.253 1.00 95.75 145 PHE A C 1
ATOM 1166 O O . PHE A 1 145 ? -9.880 -11.939 -0.329 1.00 95.75 145 PHE A O 1
ATOM 1173 N N . SER A 1 146 ? -9.967 -11.098 -2.404 1.00 95.19 146 SER A N 1
ATOM 1174 C CA . SER A 1 146 ? -11.254 -11.672 -2.779 1.00 95.19 146 SER A CA 1
ATOM 1175 C C . SER A 1 146 ? -11.154 -12.185 -4.205 1.00 95.19 146 SER A C 1
ATOM 1177 O O . SER A 1 146 ? -10.885 -11.410 -5.119 1.00 95.19 146 SER A O 1
ATOM 1179 N N . GLN A 1 147 ? -11.335 -13.496 -4.393 1.00 92.19 147 GLN A N 1
ATOM 1180 C CA . GLN A 1 147 ? -11.196 -14.150 -5.704 1.00 92.19 147 GLN A CA 1
ATOM 1181 C C . GLN A 1 147 ? -9.871 -13.780 -6.399 1.00 92.19 147 GLN A C 1
ATOM 1183 O O . GLN A 1 147 ? -9.857 -13.359 -7.550 1.00 92.19 147 GLN A O 1
ATOM 1188 N N . GLU A 1 148 ? -8.764 -13.870 -5.654 1.00 91.88 148 GLU A N 1
ATOM 1189 C CA . GLU A 1 148 ? -7.403 -13.494 -6.081 1.00 91.88 148 GLU A CA 1
ATOM 1190 C C . GLU A 1 148 ? -7.181 -12.006 -6.387 1.00 91.88 148 GLU A C 1
ATOM 1192 O O . GLU A 1 148 ? -6.040 -11.597 -6.567 1.00 91.88 148 GLU A O 1
ATOM 1197 N N . GLN A 1 149 ? -8.210 -11.159 -6.394 1.00 95.00 149 GLN A N 1
ATOM 1198 C CA . GLN A 1 149 ? -8.063 -9.712 -6.552 1.00 95.00 149 GLN A CA 1
ATOM 1199 C C . GLN A 1 149 ? -7.873 -9.041 -5.194 1.00 95.00 149 GLN A C 1
ATOM 1201 O O . GLN A 1 149 ? -8.460 -9.467 -4.199 1.00 95.00 149 GLN A O 1
ATOM 1206 N N . LEU A 1 150 ? -7.095 -7.959 -5.147 1.00 95.56 150 LEU A N 1
ATOM 1207 C CA . LEU A 1 150 ? -7.052 -7.117 -3.960 1.00 95.56 150 LEU A CA 1
ATOM 1208 C C . LEU A 1 150 ? -8.267 -6.194 -3.947 1.00 95.56 150 LEU A C 1
ATOM 1210 O O . LEU A 1 150 ? -8.521 -5.447 -4.898 1.00 95.56 150 LEU A O 1
ATOM 1214 N N . ARG A 1 151 ? -8.973 -6.204 -2.826 1.00 97.12 151 ARG A N 1
ATOM 1215 C CA . ARG A 1 151 ? -10.004 -5.234 -2.461 1.00 97.12 151 ARG A CA 1
ATOM 1216 C C . ARG A 1 151 ? -9.534 -4.438 -1.257 1.00 97.12 151 ARG A C 1
ATOM 1218 O O . ARG A 1 151 ? -8.592 -4.845 -0.580 1.00 97.12 151 ARG A O 1
ATOM 1225 N N . ILE A 1 152 ? -10.174 -3.309 -0.999 1.00 97.00 152 ILE A N 1
ATOM 1226 C CA . ILE A 1 152 ? -9.925 -2.482 0.176 1.00 97.00 152 ILE A CA 1
ATOM 1227 C C . ILE A 1 152 ? -11.239 -2.230 0.901 1.00 97.00 152 ILE A C 1
ATOM 1229 O O . ILE A 1 152 ? -12.217 -1.800 0.294 1.00 97.00 152 ILE A O 1
ATOM 1233 N N . HIS A 1 153 ? -11.237 -2.495 2.208 1.00 97.75 153 HIS A N 1
ATOM 1234 C CA . HIS A 1 153 ? -12.330 -2.124 3.096 1.00 97.75 153 HIS A CA 1
ATOM 1235 C C . HIS A 1 153 ? -11.934 -0.898 3.916 1.00 97.75 153 HIS A C 1
ATOM 1237 O O . HIS A 1 153 ? -10.843 -0.823 4.501 1.00 97.75 153 HIS A O 1
ATOM 1243 N N . HIS A 1 154 ? -12.830 0.078 3.955 1.00 96.56 154 HIS A N 1
ATOM 1244 C CA . HIS A 1 154 ? -12.722 1.302 4.720 1.00 96.56 154 HIS A CA 1
ATOM 1245 C C . HIS A 1 154 ? -13.564 1.154 5.988 1.00 96.56 154 HIS A C 1
ATOM 1247 O O . HIS A 1 154 ? -14.789 1.230 5.952 1.00 96.56 154 HIS A O 1
ATOM 1253 N N . PHE A 1 155 ? -12.885 0.983 7.118 1.00 96.81 155 PHE A N 1
ATOM 1254 C CA . PHE A 1 155 ? -13.486 1.007 8.444 1.00 96.81 155 PHE A CA 1
ATOM 1255 C C . PHE A 1 155 ? -13.549 2.451 8.934 1.00 96.81 155 PHE A C 1
ATOM 1257 O O . PHE A 1 155 ? -12.554 3.183 8.855 1.00 96.81 155 PHE A O 1
ATOM 1264 N N . LEU A 1 156 ? -14.703 2.865 9.451 1.00 94.50 156 LEU A N 1
ATOM 1265 C CA . LEU A 1 156 ? -14.920 4.200 10.000 1.00 94.50 156 LEU A CA 1
ATOM 1266 C C . LEU A 1 156 ? -15.625 4.086 11.346 1.00 94.50 156 LEU A C 1
ATOM 1268 O O . LEU A 1 156 ? -16.610 3.369 11.459 1.00 94.50 156 LEU A O 1
ATOM 1272 N N . SER A 1 157 ? -15.150 4.827 12.346 1.00 93.44 157 SER A N 1
ATOM 1273 C CA . SER A 1 157 ? -15.925 5.013 13.576 1.00 93.44 157 SER A CA 1
ATOM 1274 C C . SER A 1 157 ? -17.185 5.827 13.286 1.00 93.44 157 SER A C 1
ATOM 1276 O O . SER A 1 157 ? -17.224 6.573 12.300 1.00 93.44 157 SER A O 1
ATOM 1278 N N . THR A 1 158 ? -18.170 5.798 14.180 1.00 89.25 158 THR A N 1
ATOM 1279 C CA . THR A 1 158 ? -19.205 6.833 14.187 1.00 89.25 158 THR A CA 1
ATOM 1280 C C . THR A 1 158 ? -18.664 8.176 14.721 1.00 89.25 158 THR A C 1
ATOM 1282 O O . THR A 1 158 ? -17.494 8.303 15.111 1.00 89.25 158 THR A O 1
ATOM 1285 N N . GLU A 1 159 ? -19.474 9.240 14.628 1.00 84.19 159 GLU A N 1
ATOM 1286 C CA . GLU A 1 159 ? -19.101 10.579 15.129 1.00 84.19 159 GLU A CA 1
ATOM 1287 C C . GLU A 1 159 ? -19.036 10.620 16.662 1.00 84.19 159 GLU A C 1
ATOM 1289 O O . GLU A 1 159 ? -18.116 11.214 17.238 1.00 84.19 159 GLU A O 1
ATOM 1294 N N . GLU A 1 160 ? -19.973 9.914 17.287 1.00 82.69 160 GLU A N 1
ATOM 1295 C CA . GLU A 1 160 ? -19.897 9.423 18.660 1.00 82.69 160 GLU A CA 1
ATOM 1296 C C . GLU A 1 160 ? -19.132 8.101 18.658 1.00 82.69 160 GLU A C 1
ATOM 1298 O O . GLU A 1 160 ? -19.206 7.399 17.658 1.00 82.69 160 GLU A O 1
ATOM 1303 N N . PRO A 1 161 ? -18.396 7.709 19.703 1.00 77.56 161 PRO A N 1
ATOM 1304 C CA . PRO A 1 161 ? -18.180 8.338 21.013 1.00 77.56 161 PRO A CA 1
ATOM 1305 C C . PRO A 1 161 ? -17.129 9.456 20.979 1.00 77.56 161 PRO A C 1
ATOM 1307 O O . PRO A 1 161 ? -16.291 9.474 20.097 1.00 77.56 161 PRO A O 1
ATOM 1310 N N . ALA A 1 162 ? -17.082 10.376 21.944 1.00 77.38 162 ALA A N 1
ATOM 1311 C CA . ALA A 1 162 ? -16.223 11.568 21.852 1.00 77.38 162 ALA A CA 1
ATOM 1312 C C . ALA A 1 162 ? -14.696 11.301 21.812 1.00 77.38 162 ALA A C 1
ATOM 1314 O O . ALA A 1 162 ? -13.956 12.072 21.187 1.00 77.38 162 ALA A O 1
ATOM 1315 N N . THR A 1 163 ? -14.185 10.242 22.461 1.00 90.44 163 THR A N 1
ATOM 1316 C CA . THR A 1 163 ? -12.729 10.033 22.578 1.00 90.44 163 THR A CA 1
ATOM 1317 C C . THR A 1 163 ? -12.146 9.156 21.467 1.00 90.44 163 THR A C 1
ATOM 1319 O O . THR A 1 163 ? -12.746 8.184 21.018 1.00 90.44 163 THR A O 1
ATOM 1322 N N . GLN A 1 164 ? -10.898 9.435 21.071 1.00 90.75 164 GLN A N 1
ATOM 1323 C CA . GLN A 1 164 ? -10.168 8.627 20.077 1.00 90.75 164 GLN A CA 1
ATOM 1324 C C . GLN A 1 164 ? -10.019 7.157 20.489 1.00 90.75 164 GLN A C 1
ATOM 1326 O O . GLN A 1 164 ? -10.016 6.265 19.647 1.00 90.75 164 GLN A O 1
ATOM 1331 N N . LYS A 1 165 ? -9.918 6.898 21.798 1.00 94.94 165 LYS A N 1
ATOM 1332 C CA . LYS A 1 165 ? -9.873 5.538 22.332 1.00 94.94 165 LYS A CA 1
ATOM 1333 C C . LYS A 1 165 ? -11.173 4.798 22.082 1.00 94.94 165 LYS A C 1
ATOM 1335 O O . LYS A 1 165 ? -11.124 3.668 21.618 1.00 94.94 165 LYS A O 1
ATOM 1340 N N . GLU A 1 166 ? -12.308 5.401 22.400 1.00 95.06 166 GLU A N 1
ATOM 1341 C CA . GLU A 1 166 ? -13.595 4.734 22.227 1.00 95.06 166 GLU A CA 1
ATOM 1342 C C . GLU A 1 166 ? -13.907 4.537 20.735 1.00 95.06 166 GLU A C 1
ATOM 1344 O O . GLU A 1 166 ? -14.268 3.427 20.359 1.00 95.06 166 GLU A O 1
ATOM 1349 N N . LYS A 1 167 ? -13.618 5.534 19.879 1.00 95.19 167 LYS A N 1
ATOM 1350 C CA . LYS A 1 167 ? -13.718 5.413 18.408 1.00 95.19 167 LYS A CA 1
ATOM 1351 C C . LYS A 1 167 ? -12.879 4.267 17.861 1.00 95.19 167 LYS A C 1
ATOM 1353 O O . LYS A 1 167 ? -13.314 3.538 16.980 1.00 95.19 167 LYS A O 1
ATOM 1358 N N . PHE A 1 168 ? -11.666 4.102 18.382 1.00 96.31 168 PHE A N 1
ATOM 1359 C CA . PHE A 1 168 ? -10.802 2.991 18.003 1.00 96.31 168 PHE A CA 1
ATOM 1360 C C . PHE A 1 168 ? -11.380 1.642 18.424 1.00 96.31 168 PHE A C 1
ATOM 1362 O O . PHE A 1 168 ? -11.364 0.712 17.629 1.00 96.31 168 PHE A O 1
ATOM 1369 N N . LEU A 1 169 ? -11.893 1.521 19.650 1.00 96.69 169 LEU A N 1
ATOM 1370 C CA . LEU A 1 169 ? -12.468 0.259 20.118 1.00 96.69 169 LEU A CA 1
ATOM 1371 C C . LEU A 1 169 ? -13.741 -0.112 19.355 1.00 96.69 169 LEU A C 1
ATOM 1373 O O . LEU A 1 169 ? -13.930 -1.286 19.065 1.00 96.69 169 LEU A O 1
ATOM 1377 N N . GLU A 1 170 ? -14.573 0.867 19.006 1.00 95.56 170 GLU A N 1
ATOM 1378 C CA . GLU A 1 170 ? -15.727 0.686 18.123 1.00 95.56 170 GLU A CA 1
ATOM 1379 C C . GLU A 1 170 ? -15.289 0.213 16.730 1.00 95.56 170 GLU A C 1
ATOM 1381 O O . GLU A 1 170 ? -15.713 -0.846 16.277 1.00 95.56 170 GLU A O 1
ATOM 1386 N N . LEU A 1 171 ? -14.355 0.930 16.098 1.00 95.81 171 LEU A N 1
ATOM 1387 C CA . LEU A 1 171 ? -13.796 0.564 14.796 1.00 95.81 171 LEU A CA 1
ATOM 1388 C C . LEU A 1 171 ? -13.218 -0.862 14.808 1.00 95.81 171 LEU A C 1
ATOM 1390 O O . LEU A 1 171 ? -13.410 -1.629 13.867 1.00 95.81 171 LEU A O 1
ATOM 1394 N N . MET A 1 172 ? -12.538 -1.248 15.890 1.00 97.81 172 MET A N 1
ATOM 1395 C CA . MET A 1 172 ? -11.952 -2.581 16.021 1.00 97.81 172 MET A CA 1
ATOM 1396 C C . MET A 1 172 ? -12.988 -3.694 16.207 1.00 97.81 172 MET A C 1
ATOM 1398 O O . MET A 1 172 ? -12.684 -4.836 15.870 1.00 97.81 172 MET A O 1
ATOM 1402 N N . GLN A 1 173 ? -14.207 -3.403 16.674 1.00 96.94 173 GLN A N 1
ATOM 1403 C CA . GLN A 1 173 ? -15.284 -4.403 16.687 1.00 96.94 173 GLN A CA 1
ATOM 1404 C C . GLN A 1 173 ? -15.643 -4.832 15.262 1.00 96.94 173 GLN A C 1
ATOM 1406 O O . GLN A 1 173 ? -15.758 -6.029 14.996 1.00 96.94 173 GLN A O 1
ATOM 1411 N N . GLU A 1 174 ? -15.753 -3.873 14.338 1.00 96.69 174 GLU A N 1
ATOM 1412 C CA . GLU A 1 174 ? -16.000 -4.161 12.922 1.00 96.69 174 GLU A CA 1
ATOM 1413 C C . GLU A 1 174 ? -14.810 -4.902 12.293 1.00 96.69 174 GLU A C 1
ATOM 1415 O O . GLU A 1 174 ? -15.002 -5.920 11.627 1.00 96.69 174 GLU A O 1
ATOM 1420 N N . VAL A 1 175 ? -13.574 -4.465 12.567 1.00 97.94 175 VAL A N 1
ATOM 1421 C CA . VAL A 1 175 ? -12.354 -5.137 12.078 1.00 97.94 175 VAL A CA 1
ATOM 1422 C C . VAL A 1 175 ? -12.291 -6.596 12.541 1.00 97.94 175 VAL A C 1
ATOM 1424 O O . VAL A 1 175 ? -11.999 -7.482 11.738 1.00 97.94 175 VAL A O 1
ATOM 1427 N N . CYS A 1 176 ? -12.596 -6.876 13.811 1.00 96.75 176 CYS A N 1
ATOM 1428 C CA . CYS A 1 176 ? -12.631 -8.242 14.338 1.00 96.75 176 CYS A CA 1
ATOM 1429 C C . CYS A 1 176 ? -13.741 -9.082 13.688 1.00 96.75 176 CYS A C 1
ATOM 1431 O O . CYS A 1 176 ? -13.523 -10.258 13.394 1.00 96.75 176 CYS A O 1
ATOM 1433 N N . ALA A 1 177 ? -14.904 -8.492 13.395 1.00 96.75 177 ALA A N 1
ATOM 1434 C CA . ALA A 1 177 ? -15.961 -9.171 12.642 1.00 96.75 177 ALA A CA 1
ATOM 1435 C C . ALA A 1 177 ? -15.520 -9.515 11.204 1.00 96.75 177 ALA A C 1
ATOM 1437 O O . ALA A 1 177 ? -15.879 -10.569 10.679 1.00 96.75 177 ALA A O 1
ATOM 1438 N N . TRP A 1 178 ? -14.681 -8.671 10.600 1.00 97.44 178 TRP A N 1
ATOM 1439 C CA . TRP A 1 178 ? -14.091 -8.864 9.273 1.00 97.44 178 TRP A CA 1
ATOM 1440 C C . TRP A 1 178 ? -12.818 -9.717 9.254 1.00 97.44 178 TRP A C 1
ATOM 1442 O O . TRP A 1 178 ? -12.320 -10.033 8.176 1.00 97.44 178 TRP A O 1
ATOM 1452 N N . GLN A 1 179 ? -12.289 -10.144 10.404 1.00 95.38 179 GLN A N 1
ATOM 1453 C CA . GLN A 1 179 ? -10.975 -10.793 10.504 1.00 95.38 179 GLN A CA 1
ATOM 1454 C C . GLN A 1 179 ? -10.787 -11.955 9.516 1.00 95.38 179 GLN A C 1
ATOM 1456 O O . GLN A 1 179 ? -9.753 -12.042 8.850 1.00 95.38 179 GLN A O 1
ATOM 1461 N N . LYS A 1 180 ? -11.791 -12.835 9.396 1.00 93.75 180 LYS A N 1
ATOM 1462 C CA . LYS A 1 180 ? -11.741 -13.990 8.483 1.00 93.75 180 LYS A CA 1
ATOM 1463 C C . LYS A 1 180 ? -11.695 -13.580 7.011 1.00 93.75 180 LYS A C 1
ATOM 1465 O O . LYS A 1 180 ? -11.097 -14.287 6.211 1.00 93.75 180 LYS A O 1
ATOM 1470 N N . VAL A 1 181 ? -12.313 -12.455 6.660 1.00 96.31 181 VAL A N 1
ATOM 1471 C CA . VAL A 1 181 ? -12.276 -11.897 5.302 1.00 96.31 181 VAL A CA 1
ATOM 1472 C C . VAL A 1 181 ? -10.924 -11.230 5.042 1.00 96.31 181 VAL A C 1
ATOM 1474 O O . VAL A 1 181 ? -10.348 -11.400 3.977 1.00 96.31 181 VAL A O 1
ATOM 1477 N N . LEU A 1 182 ? -10.379 -10.535 6.044 1.00 96.31 182 LEU A N 1
ATOM 1478 C CA . LEU A 1 182 ? -9.127 -9.785 5.932 1.00 96.31 182 LEU A CA 1
ATOM 1479 C C . LEU A 1 182 ? -7.881 -10.664 5.759 1.00 96.31 182 LEU A C 1
ATOM 1481 O O . LEU A 1 182 ? -6.913 -10.238 5.136 1.00 96.31 182 LEU A O 1
ATOM 1485 N N . CYS A 1 183 ? -7.845 -11.853 6.366 1.00 91.12 183 CYS A N 1
ATOM 1486 C CA . CYS A 1 183 ? -6.615 -12.656 6.414 1.00 91.12 183 CYS A CA 1
ATOM 1487 C C . CYS A 1 183 ? -6.818 -14.178 6.430 1.00 91.12 183 CYS A C 1
ATOM 1489 O O . CYS A 1 183 ? -5.864 -14.913 6.689 1.00 91.12 183 CYS A O 1
ATOM 1491 N N . HIS A 1 184 ? -8.036 -14.653 6.152 1.00 86.56 184 HIS A N 1
ATOM 1492 C CA . HIS A 1 184 ? -8.393 -16.071 6.189 1.00 86.56 184 HIS A CA 1
ATOM 1493 C C . HIS A 1 184 ? -8.049 -16.730 7.536 1.00 86.56 184 HIS A C 1
ATOM 1495 O O . HIS A 1 184 ? -8.625 -16.366 8.565 1.00 86.56 184 HIS A O 1
ATOM 1501 N N . GLU A 1 185 ? -7.153 -17.718 7.535 1.00 81.06 185 GLU A N 1
ATOM 1502 C CA . GLU A 1 185 ? -6.850 -18.550 8.703 1.00 81.06 185 GLU A CA 1
ATOM 1503 C C . GLU A 1 185 ? -5.758 -17.957 9.602 1.00 81.06 185 GLU A C 1
ATOM 1505 O O . GLU A 1 185 ? -5.736 -18.234 10.801 1.00 81.06 185 GLU A O 1
ATOM 1510 N N . SER A 1 186 ? -4.876 -17.107 9.062 1.00 91.06 186 SER A N 1
ATOM 1511 C CA . SER A 1 186 ? -3.726 -16.578 9.800 1.00 91.06 186 SER A CA 1
ATOM 1512 C C . SER A 1 186 ? -3.724 -15.058 9.844 1.00 91.06 186 SER A C 1
ATOM 1514 O O . SER A 1 186 ? -3.520 -14.393 8.828 1.00 91.06 186 SER A O 1
ATOM 1516 N N . LEU A 1 187 ? -3.781 -14.499 11.055 1.00 95.75 187 LEU A N 1
ATOM 1517 C CA . LEU A 1 187 ? -3.565 -13.070 11.288 1.00 95.75 187 LEU A CA 1
ATOM 1518 C C . LEU A 1 187 ? -2.247 -12.602 10.663 1.00 95.75 187 LEU A C 1
ATOM 1520 O O . LEU A 1 187 ? -1.229 -13.295 10.733 1.00 95.75 187 LEU A O 1
ATOM 1524 N N . THR A 1 188 ? -2.252 -11.422 10.046 1.00 97.38 188 THR A N 1
ATOM 1525 C CA . THR A 1 188 ? -1.003 -10.723 9.714 1.00 97.38 188 THR A CA 1
ATOM 1526 C C . THR A 1 188 ? -0.461 -10.026 10.954 1.00 97.38 188 THR A C 1
ATOM 1528 O O . THR A 1 188 ? -1.208 -9.709 11.881 1.00 97.38 188 THR A O 1
ATOM 1531 N N . LYS A 1 189 ? 0.833 -9.710 10.970 1.00 97.38 189 LYS A N 1
ATOM 1532 C CA . LYS A 1 189 ? 1.471 -8.935 12.041 1.00 97.38 189 LYS A CA 1
ATOM 1533 C C . LYS A 1 189 ? 0.827 -7.563 12.213 1.00 97.38 189 LYS A C 1
ATOM 1535 O O . LYS A 1 189 ? 0.712 -7.085 13.335 1.00 97.38 189 LYS A O 1
ATOM 1540 N N . GLY A 1 190 ? 0.410 -6.932 11.112 1.00 97.12 190 GLY A N 1
ATOM 1541 C CA . GLY A 1 190 ? -0.309 -5.658 11.151 1.00 97.12 190 GLY A CA 1
ATOM 1542 C C . GLY A 1 190 ? -1.661 -5.778 11.856 1.00 97.12 190 GLY A C 1
ATOM 1543 O O . GLY A 1 190 ? -1.964 -4.979 12.738 1.00 97.12 190 GLY A O 1
ATOM 1544 N N . LEU A 1 191 ? -2.440 -6.812 11.525 1.00 97.75 191 LEU A N 1
ATOM 1545 C CA . LEU A 1 191 ? -3.750 -7.036 12.134 1.00 97.75 191 LEU A CA 1
ATOM 1546 C C . LEU A 1 191 ? -3.635 -7.492 13.597 1.00 97.75 191 LEU A C 1
ATOM 1548 O O . LEU A 1 191 ? -4.335 -6.958 14.451 1.00 97.75 191 LEU A O 1
ATOM 1552 N N . SER A 1 192 ? -2.697 -8.396 13.898 1.00 98.12 192 SER A N 1
ATOM 1553 C CA . SER A 1 192 ? -2.377 -8.820 15.269 1.00 98.12 192 SER A CA 1
ATOM 1554 C C . SER A 1 192 ? -2.026 -7.624 16.149 1.00 98.12 192 SER A C 1
ATOM 1556 O O . SER A 1 192 ? -2.575 -7.492 17.233 1.00 98.12 192 SER A O 1
ATOM 1558 N N . LEU A 1 193 ? -1.188 -6.702 15.656 1.00 98.25 193 LEU A N 1
ATOM 1559 C CA . LEU A 1 193 ? -0.825 -5.492 16.393 1.00 98.25 193 LEU A CA 1
ATOM 1560 C C . LEU A 1 193 ? -2.062 -4.667 16.778 1.00 98.25 193 LEU A C 1
ATOM 1562 O O . LEU A 1 193 ? -2.154 -4.203 17.909 1.00 98.25 193 LEU A O 1
ATOM 1566 N N . LEU A 1 194 ? -3.009 -4.472 15.856 1.00 98.19 194 LEU A N 1
ATOM 1567 C CA . LEU A 1 194 ? -4.236 -3.717 16.130 1.00 98.19 194 LEU A CA 1
ATOM 1568 C C . LEU A 1 194 ? -5.135 -4.417 17.152 1.00 98.19 194 LEU A C 1
ATOM 1570 O O . LEU A 1 194 ? -5.644 -3.756 18.059 1.00 98.19 194 LEU A O 1
ATOM 1574 N N . ILE A 1 195 ? -5.302 -5.734 17.014 1.00 97.94 195 ILE A N 1
ATOM 1575 C CA . ILE A 1 195 ? -6.090 -6.557 17.939 1.00 97.94 195 ILE A CA 1
ATOM 1576 C C . ILE A 1 195 ? -5.480 -6.501 19.345 1.00 97.94 195 ILE A C 1
ATOM 1578 O O . ILE A 1 195 ? -6.198 -6.198 20.294 1.00 97.94 195 ILE A O 1
ATOM 1582 N N . ASP A 1 196 ? -4.157 -6.631 19.481 1.00 98.31 196 ASP A N 1
ATOM 1583 C CA . ASP A 1 196 ? -3.470 -6.556 20.778 1.00 98.31 196 ASP A CA 1
ATOM 1584 C C . ASP A 1 196 ? -3.750 -5.228 21.508 1.00 98.31 196 ASP A C 1
ATOM 1586 O O . ASP A 1 196 ? -3.930 -5.194 22.729 1.00 98.31 196 ASP A O 1
ATOM 1590 N N . TYR A 1 197 ? -3.793 -4.111 20.772 1.00 98.44 197 TYR A N 1
ATOM 1591 C CA . TYR A 1 197 ? -4.152 -2.804 21.328 1.00 98.44 197 TYR A CA 1
ATOM 1592 C C . TYR A 1 197 ? -5.632 -2.717 21.723 1.00 98.44 197 TYR A C 1
ATOM 1594 O O . TYR A 1 197 ? -5.953 -2.122 22.759 1.00 98.44 197 TYR A O 1
ATOM 1602 N N . ALA A 1 198 ? -6.526 -3.301 20.922 1.00 97.81 198 ALA A N 1
ATOM 1603 C CA . ALA A 1 198 ? -7.955 -3.358 21.214 1.00 97.81 198 ALA A CA 1
ATOM 1604 C C . ALA A 1 198 ? -8.240 -4.181 22.482 1.00 97.81 198 ALA A C 1
ATOM 1606 O O . ALA A 1 198 ? -8.952 -3.702 23.369 1.00 97.81 198 ALA A O 1
ATOM 1607 N N . ASP A 1 199 ? -7.597 -5.341 22.628 1.00 97.88 199 ASP A N 1
ATOM 1608 C CA . ASP A 1 199 ? -7.708 -6.228 23.793 1.00 97.88 199 ASP A CA 1
ATOM 1609 C C . ASP A 1 199 ? -7.213 -5.549 25.077 1.00 97.88 199 ASP A C 1
ATOM 1611 O O . ASP A 1 199 ? -7.835 -5.641 26.138 1.00 97.88 199 ASP A O 1
ATOM 1615 N N . GLN A 1 200 ? -6.143 -4.756 24.972 1.00 97.88 200 GLN A N 1
ATOM 1616 C CA . GLN A 1 200 ? -5.637 -3.908 26.059 1.00 97.88 200 GLN A CA 1
ATOM 1617 C C . GLN A 1 200 ? -6.487 -2.650 26.306 1.00 97.88 200 GLN A C 1
ATOM 1619 O O . GLN A 1 200 ? -6.158 -1.834 27.173 1.00 97.88 200 GLN A O 1
ATOM 1624 N N . LYS A 1 201 ? -7.569 -2.451 25.543 1.00 97.12 201 LYS A N 1
ATOM 1625 C CA . LYS A 1 201 ? -8.426 -1.259 25.572 1.00 97.12 201 LYS A CA 1
ATOM 1626 C C . LYS A 1 201 ? -7.612 0.034 25.441 1.00 97.12 201 LYS A C 1
ATOM 1628 O O . LYS A 1 201 ? -7.837 0.998 26.184 1.00 97.12 201 LYS A O 1
ATOM 1633 N N . LYS A 1 202 ? -6.638 0.065 24.528 1.00 96.81 202 LYS A N 1
ATOM 1634 C CA . LYS A 1 202 ? -5.695 1.177 24.349 1.00 96.81 202 LYS A CA 1
ATOM 1635 C C . LYS A 1 202 ? -5.701 1.678 22.910 1.00 96.81 202 LYS A C 1
ATOM 1637 O O . LYS A 1 202 ? -5.531 0.906 21.980 1.00 96.81 202 LYS A O 1
ATOM 1642 N N . PHE A 1 203 ? -5.805 2.996 22.740 1.00 96.19 203 PHE A N 1
ATOM 1643 C CA . PHE A 1 203 ? -5.591 3.621 21.438 1.00 96.19 203 PHE A CA 1
ATOM 1644 C C . PHE A 1 203 ? -4.095 3.625 21.090 1.00 96.19 203 PHE A C 1
ATOM 1646 O O . PHE A 1 203 ? -3.309 4.193 21.859 1.00 96.19 203 PHE A O 1
ATOM 1653 N N . PRO A 1 204 ? -3.676 3.035 19.958 1.00 94.44 204 PRO A N 1
ATOM 1654 C CA . PRO A 1 204 ? -2.266 2.987 19.577 1.00 94.44 204 PRO A CA 1
ATOM 1655 C C . PRO A 1 204 ? -1.732 4.303 18.995 1.00 94.44 204 PRO A C 1
ATOM 1657 O O . PRO A 1 204 ? -0.519 4.495 18.914 1.00 94.44 204 PRO A O 1
ATOM 1660 N N . GLY A 1 205 ? -2.624 5.215 18.595 1.00 92.88 205 GLY A N 1
ATOM 1661 C CA . GLY A 1 205 ? -2.281 6.428 17.860 1.00 92.88 205 GLY A CA 1
ATOM 1662 C C . GLY A 1 205 ? -2.243 6.216 16.343 1.00 92.88 205 GLY A C 1
ATOM 1663 O O . GLY A 1 205 ? -1.990 5.119 15.843 1.00 92.88 205 GLY A O 1
ATOM 1664 N N . MET A 1 206 ? -2.459 7.302 15.595 1.00 89.31 206 MET A N 1
ATOM 1665 C CA . MET A 1 206 ? -2.607 7.270 14.131 1.00 89.31 206 MET A CA 1
ATOM 1666 C C . MET A 1 206 ? -1.393 6.688 13.398 1.00 89.31 206 MET A C 1
ATOM 1668 O O . MET A 1 206 ? -1.553 5.955 12.426 1.00 89.31 206 MET A O 1
ATOM 1672 N N . GLY A 1 207 ? -0.177 6.993 13.861 1.00 89.69 207 GLY A N 1
ATOM 1673 C CA . GLY A 1 207 ? 1.047 6.484 13.235 1.00 89.69 207 GLY A CA 1
ATOM 1674 C C . GLY A 1 207 ? 1.163 4.962 13.325 1.00 89.69 207 GLY A C 1
ATOM 1675 O O . GLY A 1 207 ? 1.578 4.314 12.368 1.00 89.69 207 GLY A O 1
ATOM 1676 N N . VAL A 1 208 ? 0.735 4.377 14.447 1.00 93.56 208 VAL A N 1
ATOM 1677 C CA . VAL A 1 208 ? 0.735 2.922 14.632 1.00 93.56 208 VAL A CA 1
ATOM 1678 C C . VAL A 1 208 ? -0.379 2.268 13.815 1.00 93.56 208 VAL A C 1
ATOM 1680 O O . VAL A 1 208 ? -0.135 1.221 13.225 1.00 93.56 208 VAL A O 1
ATOM 1683 N N . MET A 1 209 ? -1.554 2.900 13.697 1.00 94.31 209 MET A N 1
ATOM 1684 C CA . MET A 1 209 ? -2.620 2.413 12.808 1.00 94.31 209 MET A CA 1
ATOM 1685 C C . MET A 1 209 ? -2.167 2.362 11.346 1.00 94.31 209 MET A C 1
ATOM 1687 O O . MET A 1 209 ? -2.298 1.326 10.702 1.00 94.31 209 MET A O 1
ATOM 1691 N N . ARG A 1 210 ? -1.554 3.440 10.840 1.00 91.69 210 ARG A N 1
ATOM 1692 C CA . ARG A 1 210 ? -1.004 3.471 9.472 1.00 91.69 210 ARG A CA 1
ATOM 1693 C C . ARG A 1 210 ? 0.073 2.415 9.271 1.00 91.69 210 ARG A C 1
ATOM 1695 O O . ARG A 1 210 ? 0.031 1.668 8.298 1.00 91.69 210 ARG A O 1
ATOM 1702 N N . LYS A 1 211 ? 1.001 2.305 10.227 1.00 93.25 211 LYS A N 1
ATOM 1703 C CA . LYS A 1 211 ? 2.030 1.261 10.223 1.00 93.25 211 LYS A CA 1
ATOM 1704 C C . LYS A 1 211 ? 1.402 -0.131 10.134 1.00 93.25 211 LYS A C 1
ATOM 1706 O O . LYS A 1 211 ? 1.859 -0.938 9.333 1.00 93.25 211 LYS A O 1
ATOM 1711 N N . ALA A 1 212 ? 0.367 -0.410 10.924 1.00 96.00 212 ALA A N 1
ATOM 1712 C CA . ALA A 1 212 ? -0.336 -1.685 10.892 1.00 96.00 212 ALA A CA 1
ATOM 1713 C C . ALA A 1 212 ? -1.003 -1.955 9.535 1.00 96.00 212 ALA A C 1
ATOM 1715 O O . ALA A 1 212 ? -0.839 -3.057 9.016 1.00 96.00 212 ALA A O 1
ATOM 1716 N N . SER A 1 213 ? -1.670 -0.967 8.925 1.00 95.81 213 SER A N 1
ATOM 1717 C CA . SER A 1 213 ? -2.248 -1.099 7.577 1.00 95.81 213 SER A CA 1
ATOM 1718 C C . SER A 1 213 ? -1.192 -1.444 6.525 1.00 95.81 213 SER A C 1
ATOM 1720 O O . SER A 1 213 ? -1.381 -2.378 5.748 1.00 95.81 213 SER A O 1
ATOM 1722 N N . VAL A 1 214 ? -0.051 -0.745 6.528 1.00 94.62 214 VAL A N 1
ATOM 1723 C CA . VAL A 1 214 ? 1.054 -1.014 5.590 1.00 94.62 214 VAL A CA 1
ATOM 1724 C C . VAL A 1 214 ? 1.662 -2.396 5.838 1.00 94.62 214 VAL A C 1
ATOM 1726 O O . VAL A 1 214 ? 1.868 -3.150 4.893 1.00 94.62 214 VAL A O 1
ATOM 1729 N N . MET A 1 215 ? 1.904 -2.758 7.103 1.00 95.38 215 MET A N 1
ATOM 1730 C CA . MET A 1 215 ? 2.412 -4.085 7.469 1.00 95.38 215 MET A CA 1
ATOM 1731 C C . MET A 1 215 ? 1.461 -5.201 7.031 1.00 95.38 215 MET A C 1
ATOM 1733 O O . MET A 1 215 ? 1.917 -6.226 6.537 1.00 95.38 215 MET A O 1
ATOM 1737 N N . HIS A 1 216 ? 0.154 -5.008 7.212 1.00 96.56 216 HIS A N 1
ATOM 1738 C CA . HIS A 1 216 ? -0.863 -5.966 6.796 1.00 96.56 216 HIS A CA 1
ATOM 1739 C C . HIS A 1 216 ? -0.863 -6.153 5.275 1.00 96.56 216 HIS A C 1
ATOM 1741 O O . HIS A 1 216 ? -0.784 -7.290 4.821 1.00 96.56 216 HIS A O 1
ATOM 1747 N N . HIS A 1 217 ? -0.854 -5.060 4.504 1.00 95.50 217 HIS A N 1
ATOM 1748 C CA . HIS A 1 217 ? -0.788 -5.109 3.042 1.00 95.50 217 HIS A CA 1
ATOM 1749 C C . HIS A 1 217 ? 0.466 -5.847 2.543 1.00 95.50 217 HIS A C 1
ATOM 1751 O O . HIS A 1 217 ? 0.351 -6.813 1.790 1.00 95.50 217 HIS A O 1
ATOM 1757 N N . MET A 1 218 ? 1.653 -5.446 3.010 1.00 94.38 218 MET A N 1
ATOM 1758 C CA . MET A 1 218 ? 2.919 -6.059 2.587 1.00 94.38 218 MET A CA 1
ATOM 1759 C C . MET A 1 218 ? 2.971 -7.554 2.908 1.00 94.38 218 MET A C 1
ATOM 1761 O O . MET A 1 218 ? 3.464 -8.353 2.115 1.00 94.38 218 MET A O 1
ATOM 1765 N N . GLU A 1 219 ? 2.457 -7.950 4.073 1.00 95.50 219 GLU A N 1
ATOM 1766 C CA . GLU A 1 219 ? 2.433 -9.353 4.465 1.00 95.50 219 GLU A CA 1
ATOM 1767 C C . GLU A 1 219 ? 1.441 -10.175 3.633 1.00 95.50 219 GLU A C 1
ATOM 1769 O O . GLU A 1 219 ? 1.784 -11.289 3.244 1.00 95.50 219 GLU A O 1
ATOM 1774 N N . LEU A 1 220 ? 0.259 -9.636 3.306 1.00 95.12 220 LEU A N 1
ATOM 1775 C CA . LEU A 1 220 ? -0.679 -10.295 2.390 1.00 95.12 220 LEU A CA 1
ATOM 1776 C C . LEU A 1 220 ? -0.050 -10.522 1.012 1.00 95.12 220 LEU A C 1
ATOM 1778 O O . LEU A 1 220 ? -0.111 -11.634 0.489 1.00 95.12 220 LEU A O 1
ATOM 1782 N N . MET A 1 221 ? 0.601 -9.502 0.450 1.00 94.12 221 MET A N 1
ATOM 1783 C CA . MET A 1 221 ? 1.257 -9.626 -0.852 1.00 94.12 221 MET A CA 1
ATOM 1784 C C . MET A 1 221 ? 2.436 -10.594 -0.828 1.00 94.12 221 MET A C 1
ATOM 1786 O O . MET A 1 221 ? 2.568 -11.412 -1.734 1.00 94.12 221 MET A O 1
ATOM 1790 N N . SER A 1 222 ? 3.259 -10.565 0.221 1.00 93.81 222 SER A N 1
ATOM 1791 C CA . SER A 1 222 ? 4.354 -11.527 0.397 1.00 93.81 222 SER A CA 1
ATOM 1792 C C . SER A 1 222 ? 3.836 -12.965 0.466 1.00 93.81 222 SER A C 1
ATOM 1794 O O . SER A 1 222 ? 4.346 -13.823 -0.250 1.00 93.81 222 SER A O 1
ATOM 1796 N N . ARG A 1 223 ? 2.784 -13.225 1.251 1.00 93.69 223 ARG A N 1
ATOM 1797 C CA . ARG A 1 223 ? 2.140 -14.545 1.341 1.00 93.69 223 ARG A CA 1
ATOM 1798 C C . ARG A 1 223 ? 1.624 -15.027 -0.012 1.00 93.69 223 ARG A C 1
ATOM 1800 O O . ARG A 1 223 ? 1.914 -16.156 -0.406 1.00 93.69 223 ARG A O 1
ATOM 1807 N N . TYR A 1 224 ? 0.935 -14.149 -0.741 1.00 92.56 224 TYR A N 1
ATOM 1808 C CA . TYR A 1 224 ? 0.439 -14.434 -2.085 1.00 92.56 224 TYR A CA 1
ATOM 1809 C C . TYR A 1 224 ? 1.578 -14.788 -3.054 1.00 92.56 224 TYR A C 1
ATOM 1811 O O . TYR A 1 224 ? 1.533 -15.825 -3.711 1.00 92.56 224 TYR A O 1
ATOM 1819 N N . LEU A 1 225 ? 2.635 -13.969 -3.106 1.00 92.06 225 LEU A N 1
ATOM 1820 C CA . LEU A 1 225 ? 3.781 -14.176 -4.000 1.00 92.06 225 LEU A CA 1
ATOM 1821 C C . LEU A 1 225 ? 4.602 -15.429 -3.656 1.00 92.06 225 LEU A C 1
ATOM 1823 O O . LEU A 1 225 ? 5.215 -16.021 -4.542 1.00 92.06 225 LEU A O 1
ATOM 1827 N N . GLU A 1 226 ? 4.612 -15.844 -2.389 1.00 92.38 226 GLU A N 1
ATOM 1828 C CA . GLU A 1 226 ? 5.272 -17.069 -1.922 1.00 92.38 226 GLU A CA 1
ATOM 1829 C C . GLU A 1 226 ? 4.397 -18.327 -2.056 1.00 92.38 226 GLU A C 1
ATOM 1831 O O . GLU A 1 226 ? 4.870 -19.425 -1.755 1.00 92.38 226 GLU A O 1
ATOM 1836 N N . GLY A 1 227 ? 3.135 -18.195 -2.482 1.00 84.69 227 GLY A N 1
ATOM 1837 C CA . GLY A 1 227 ? 2.190 -19.312 -2.573 1.00 84.69 227 GLY A CA 1
ATOM 1838 C C . GLY A 1 227 ? 1.760 -19.876 -1.213 1.00 84.69 227 GLY A C 1
ATOM 1839 O O . GLY A 1 227 ? 1.401 -21.047 -1.117 1.00 84.69 227 GLY A O 1
ATOM 1840 N N . LYS A 1 228 ? 1.822 -19.070 -0.148 1.00 68.19 228 LYS A N 1
ATOM 1841 C CA . LYS A 1 228 ? 1.400 -19.437 1.211 1.00 68.19 228 LYS A CA 1
ATOM 1842 C C . LYS A 1 228 ? 0.033 -18.812 1.472 1.00 68.19 228 LYS A C 1
ATOM 1844 O O . LYS A 1 228 ? -0.038 -17.648 1.852 1.00 68.19 228 LYS A O 1
ATOM 1849 N N . SER A 1 229 ? -1.035 -19.555 1.190 1.00 56.19 229 SER A N 1
ATOM 1850 C CA . SER A 1 229 ? -2.417 -19.165 1.521 1.00 56.19 229 SER A CA 1
ATOM 1851 C C . SER A 1 229 ? -2.772 -19.615 2.929 1.00 56.19 229 SER A C 1
ATOM 1853 O O . SER A 1 229 ? -2.484 -20.796 3.225 1.00 56.19 229 SER A O 1
#

pLDDT: mean 88.44, std 11.95, range [44.06, 98.44]

Sequence (229 aa):
MQNPQLGEFNTLNASILLQELPAKKALLVNQPLETRRSSADLLVIDQPSIALASDWTDNQKPVFIPPEFRLLNKVIGDKIISQDHFTRLPKLSFYQACTDEPFSSDHLSYKEKGFLGFSDFSIDSRIYYEKSFPSTLLSLHLVYFSQEQLRIHHFLSTEEPATQKEKFLELMQEVCAWQKVLCHESLTKGLSLLIDYADQKKFPGMGVMRKASVMHHMELMSRYLEGKS
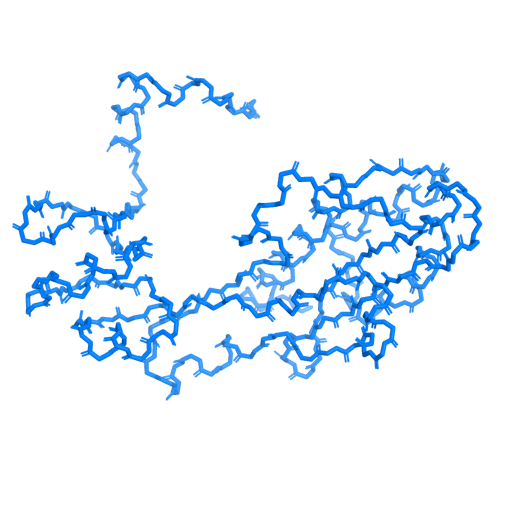
InterPro domains:
  IPR047727 Uncharacterised protein Sce7725-like [NF033831] (2-225)